Protein AF-A0A2C6L209-F1 (afdb_monomer_lite)

InterPro domains:
  IPR019562 Micronemal adhesive repeat, sialic-acid binding [PF10564] (12-66)
  IPR019562 Micronemal adhesive repeat, sialic-acid binding [PF10564] (125-214)
  IPR019562 Micronemal adhesive repeat, sialic-acid binding [PF10564] (225-284)

Structure (mmCIF, N/CA/C/O backbone):
data_AF-A0A2C6L209-F1
#
_entry.id   AF-A0A2C6L209-F1
#
loop_
_atom_site.group_PDB
_atom_site.id
_atom_site.type_symbol
_atom_site.label_atom_id
_atom_site.label_alt_id
_atom_site.label_comp_id
_atom_site.label_asym_id
_atom_site.label_entity_id
_atom_site.label_seq_id
_atom_site.pdbx_PDB_ins_code
_atom_site.Cartn_x
_atom_site.Cartn_y
_atom_site.Cartn_z
_atom_site.occupancy
_atom_site.B_iso_or_equiv
_atom_site.auth_seq_id
_atom_site.auth_comp_id
_atom_site.auth_asym_id
_atom_site.auth_atom_id
_atom_site.pdbx_PDB_model_num
ATOM 1 N N . MET A 1 1 ? -26.095 -24.427 19.073 1.00 31.44 1 MET A N 1
ATOM 2 C CA . MET A 1 1 ? -24.698 -24.750 19.436 1.00 31.44 1 MET A CA 1
ATOM 3 C C . MET A 1 1 ? -24.183 -25.668 18.342 1.00 31.44 1 MET A C 1
ATOM 5 O O . MET A 1 1 ? -24.251 -26.878 18.492 1.00 31.44 1 MET A O 1
ATOM 9 N N . ASP A 1 2 ? -23.794 -25.099 17.200 1.00 30.27 2 ASP A N 1
ATOM 10 C CA . ASP A 1 2 ? -23.381 -25.886 16.034 1.00 30.27 2 ASP A CA 1
ATOM 11 C C . ASP A 1 2 ? -21.863 -26.068 16.037 1.00 30.27 2 ASP A C 1
ATOM 13 O O . ASP A 1 2 ? -21.080 -25.130 15.912 1.00 30.27 2 ASP A O 1
ATOM 17 N N . LEU A 1 3 ? -21.481 -27.320 16.259 1.00 37.09 3 LEU A N 1
ATOM 18 C CA . LEU A 1 3 ? -20.157 -27.823 16.600 1.00 37.09 3 LEU A CA 1
ATOM 19 C C . LEU A 1 3 ? -19.303 -28.095 15.340 1.00 37.09 3 LEU A C 1
ATOM 21 O O . LEU A 1 3 ? -18.786 -29.195 15.176 1.00 37.09 3 LEU A O 1
ATOM 25 N N . LEU A 1 4 ? -19.216 -27.148 14.395 1.00 41.44 4 LEU A N 1
ATOM 26 C CA . LEU A 1 4 ? -18.660 -27.423 13.050 1.00 41.44 4 LEU A CA 1
ATOM 27 C C . LEU A 1 4 ? -17.515 -26.496 12.581 1.00 41.44 4 LEU A C 1
ATOM 29 O O . LEU A 1 4 ? -17.208 -26.470 11.392 1.00 41.44 4 LEU A O 1
ATOM 33 N N . LEU A 1 5 ? -16.828 -25.793 13.490 1.00 49.47 5 LEU A N 1
ATOM 34 C CA . LEU A 1 5 ? -15.775 -24.805 13.166 1.00 49.47 5 LEU A CA 1
ATOM 35 C C . LEU A 1 5 ? -14.326 -25.236 13.516 1.00 49.47 5 LEU A C 1
ATOM 37 O O . LEU A 1 5 ? -13.523 -24.404 13.924 1.00 49.47 5 LEU A O 1
ATOM 41 N N . VAL A 1 6 ? -13.943 -26.519 13.412 1.00 55.44 6 VAL A N 1
ATOM 42 C CA . VAL A 1 6 ? -12.523 -26.905 13.652 1.00 55.44 6 VAL A CA 1
ATOM 43 C C . VAL A 1 6 ? -12.039 -28.206 12.971 1.00 55.44 6 VAL A C 1
ATOM 45 O O . VAL A 1 6 ? -10.992 -28.738 13.327 1.00 55.44 6 VAL A O 1
ATOM 48 N N . LEU A 1 7 ? -12.744 -28.749 11.974 1.00 62.12 7 LEU A N 1
ATOM 49 C CA . LEU A 1 7 ? -12.491 -30.118 11.468 1.00 62.12 7 LEU A CA 1
ATOM 50 C C . LEU A 1 7 ? -11.025 -30.477 11.108 1.00 62.12 7 LEU A C 1
ATOM 52 O O . LEU A 1 7 ? -10.596 -31.567 11.478 1.00 62.12 7 LEU A O 1
ATOM 56 N N . PRO A 1 8 ? -10.227 -29.630 10.430 1.00 64.75 8 PRO A N 1
ATOM 57 C CA . PRO A 1 8 ? -8.885 -30.013 9.974 1.00 64.75 8 PRO A CA 1
ATOM 58 C C . PRO A 1 8 ? -7.846 -29.920 11.092 1.00 64.75 8 PRO A C 1
ATOM 60 O O . PRO A 1 8 ? -7.047 -30.832 11.290 1.00 64.75 8 PRO A O 1
ATOM 63 N N . ALA A 1 9 ? -7.880 -28.829 11.856 1.00 68.88 9 ALA A N 1
ATOM 64 C CA . ALA A 1 9 ? -6.949 -28.603 12.950 1.00 68.88 9 ALA A CA 1
ATOM 65 C C . ALA A 1 9 ? -7.232 -29.566 14.119 1.00 68.88 9 ALA A C 1
ATOM 67 O O . ALA A 1 9 ? -6.296 -30.159 14.660 1.00 68.88 9 ALA A O 1
ATOM 68 N N . ASP A 1 10 ? -8.507 -29.819 14.442 1.00 75.56 10 ASP A N 1
ATOM 69 C CA . ASP A 1 10 ? -8.883 -30.856 15.411 1.00 75.56 10 ASP A CA 1
ATOM 70 C C . ASP A 1 10 ? -8.483 -32.244 14.915 1.00 75.56 10 ASP A C 1
ATOM 72 O O . ASP A 1 10 ? -8.013 -33.053 15.711 1.00 75.56 10 ASP A O 1
ATOM 76 N N . ALA A 1 11 ? -8.610 -32.545 13.617 1.00 72.38 11 ALA A N 1
ATOM 77 C CA . ALA A 1 11 ? -8.140 -33.817 13.068 1.00 72.38 11 ALA A CA 1
ATOM 78 C C . ALA A 1 11 ? -6.622 -33.989 13.238 1.00 72.38 11 ALA A C 1
ATOM 80 O O . ALA A 1 11 ? -6.168 -35.072 13.607 1.00 72.38 11 ALA A O 1
ATOM 81 N N . MET A 1 12 ? -5.833 -32.928 13.049 1.00 73.00 12 MET A N 1
ATOM 82 C CA . MET A 1 12 ? -4.386 -32.960 13.290 1.00 73.00 12 MET A CA 1
ATOM 83 C C . MET A 1 12 ? -4.040 -33.180 14.766 1.00 73.00 12 MET A C 1
ATOM 85 O O . MET A 1 12 ? -3.128 -33.950 15.077 1.00 73.00 12 MET A O 1
ATOM 89 N N . CYS A 1 13 ? -4.780 -32.553 15.681 1.00 74.19 13 CYS A N 1
ATOM 90 C CA . CYS A 1 13 ? -4.628 -32.803 17.112 1.00 74.19 13 CYS A CA 1
ATOM 91 C C . CYS A 1 13 ? -5.008 -34.244 17.478 1.00 74.19 13 CYS A C 1
ATOM 93 O O . CYS A 1 13 ? -4.240 -34.931 18.157 1.00 74.19 13 CYS A O 1
ATOM 95 N N . ASN A 1 14 ? -6.127 -34.731 16.936 1.00 71.06 14 ASN A N 1
ATOM 96 C CA . ASN A 1 14 ? -6.623 -36.091 17.126 1.00 71.06 14 ASN A CA 1
ATOM 97 C C . ASN A 1 14 ? -5.696 -37.165 16.545 1.00 71.06 14 ASN A C 1
ATOM 99 O O . ASN A 1 14 ? -5.616 -38.260 17.099 1.00 71.06 14 ASN A O 1
ATOM 103 N N . PHE A 1 15 ? -4.949 -36.856 15.480 1.00 67.69 15 PHE A N 1
ATOM 104 C CA . PHE A 1 15 ? -3.958 -37.765 14.901 1.00 67.69 15 PHE A CA 1
ATOM 105 C C . PHE A 1 15 ? -2.805 -38.069 15.868 1.00 67.69 15 PHE A C 1
ATOM 107 O O . PHE A 1 15 ? -2.241 -39.161 15.848 1.00 67.69 15 PHE A O 1
ATOM 114 N N . LYS A 1 16 ? -2.434 -37.105 16.721 1.00 64.25 16 LYS A N 1
ATOM 115 C CA . LYS A 1 16 ? -1.348 -37.260 17.702 1.00 64.25 16 LYS A CA 1
ATOM 116 C C . LYS A 1 16 ? -1.848 -37.758 19.055 1.00 64.25 16 LYS A C 1
ATOM 118 O O . LYS A 1 16 ? -1.148 -38.540 19.697 1.00 64.25 16 LYS A O 1
ATOM 123 N N . LYS A 1 17 ? -3.027 -37.308 19.490 1.00 66.81 17 LYS A N 1
ATOM 124 C CA . LYS A 1 17 ? -3.695 -37.746 20.719 1.00 66.81 17 LYS A CA 1
ATOM 125 C C . LYS A 1 17 ? -5.208 -37.658 20.562 1.00 66.81 17 LYS A C 1
ATOM 127 O O . LYS A 1 17 ? -5.738 -36.599 20.251 1.00 66.81 17 LYS A O 1
ATOM 132 N N . THR A 1 18 ? -5.904 -38.752 20.846 1.00 74.38 18 THR A N 1
ATOM 133 C CA . THR A 1 18 ? -7.369 -38.824 20.786 1.00 74.38 18 THR A CA 1
ATOM 134 C C . THR A 1 18 ? -8.035 -37.793 21.699 1.00 74.38 18 THR A C 1
ATOM 136 O O . THR A 1 18 ? -7.616 -37.629 22.844 1.00 74.38 18 THR A O 1
ATOM 139 N N . ASN A 1 19 ? -9.104 -37.172 21.205 1.00 75.44 19 ASN A N 1
ATOM 140 C CA . ASN A 1 19 ? -9.948 -36.159 21.847 1.00 75.44 19 ASN A CA 1
ATOM 141 C C . ASN A 1 19 ? -9.303 -34.788 22.086 1.00 75.44 19 ASN A C 1
ATOM 143 O O . ASN A 1 19 ? -9.899 -33.969 22.776 1.00 75.44 19 ASN A O 1
ATOM 147 N N . TYR A 1 20 ? -8.131 -34.502 21.517 1.00 81.50 20 TYR A N 1
ATOM 148 C CA . TYR A 1 20 ? -7.554 -33.160 21.604 1.00 81.50 20 TYR A CA 1
ATOM 149 C C . TYR A 1 20 ? -8.221 -32.207 20.609 1.00 81.50 20 TYR A C 1
ATOM 151 O O . TYR A 1 20 ? -8.560 -32.593 19.489 1.00 81.50 20 TYR A O 1
ATOM 159 N N . VAL A 1 21 ? -8.342 -30.945 21.014 1.00 81.44 21 VAL A N 1
ATOM 160 C CA . VAL A 1 21 ? -8.913 -29.867 20.201 1.00 81.44 21 VAL A CA 1
ATOM 161 C C . VAL A 1 21 ? -7.863 -28.811 19.886 1.00 81.44 21 VAL A C 1
ATOM 163 O O . VAL A 1 21 ? -6.996 -28.500 20.705 1.00 81.44 21 VAL A O 1
ATOM 166 N N . ALA A 1 22 ? -7.929 -28.258 18.685 1.00 81.94 22 ALA A N 1
ATOM 167 C CA . ALA A 1 22 ? -7.045 -27.223 18.201 1.00 81.94 22 ALA A CA 1
ATOM 168 C C . ALA A 1 22 ? -7.595 -25.839 18.523 1.00 81.94 22 ALA A C 1
ATOM 170 O O . ALA A 1 22 ? -8.786 -25.556 18.374 1.00 81.94 22 ALA A O 1
ATOM 171 N N . ARG A 1 23 ? -6.695 -24.946 18.916 1.00 80.88 23 ARG A N 1
ATOM 172 C CA . ARG A 1 23 ? -6.971 -23.531 19.124 1.00 80.88 23 ARG A CA 1
ATOM 173 C C . ARG A 1 23 ? -5.817 -22.689 18.602 1.00 80.88 23 ARG A C 1
ATOM 175 O O . ARG A 1 23 ? -4.648 -23.050 18.757 1.00 80.88 23 ARG A O 1
ATOM 182 N N . TYR A 1 24 ? -6.148 -21.573 17.972 1.00 76.81 24 TYR A N 1
ATOM 183 C CA . TYR A 1 24 ? -5.183 -20.634 17.431 1.00 76.81 24 TYR A CA 1
ATOM 184 C C . TYR A 1 24 ? -4.816 -19.582 18.482 1.00 76.81 24 TYR A C 1
ATOM 186 O O . TYR A 1 24 ? -5.657 -18.845 18.995 1.00 76.81 24 TYR A O 1
ATOM 194 N N . ASP A 1 25 ? -3.528 -19.516 18.806 1.00 70.44 25 ASP A N 1
ATOM 195 C CA . ASP A 1 25 ? -2.952 -18.483 19.658 1.00 70.44 25 ASP A CA 1
ATOM 196 C C . ASP A 1 25 ? -2.590 -17.282 18.789 1.00 70.44 25 ASP A C 1
ATOM 198 O O . ASP A 1 25 ? -1.580 -17.298 18.080 1.00 70.44 25 ASP A O 1
ATOM 202 N N . ASN A 1 26 ? -3.410 -16.233 18.850 1.00 63.59 26 ASN A N 1
ATOM 203 C CA . ASN A 1 26 ? -3.170 -15.016 18.080 1.00 63.59 26 ASN A CA 1
ATOM 204 C C . ASN A 1 26 ? -1.908 -14.263 18.547 1.00 63.59 26 ASN A C 1
ATOM 206 O O . ASN A 1 26 ? -1.207 -13.666 17.733 1.00 63.59 26 ASN A O 1
ATOM 210 N N . GLY A 1 27 ? -1.569 -14.334 19.840 1.00 60.25 27 GLY A N 1
ATOM 211 C CA . GLY A 1 27 ? -0.384 -13.677 20.397 1.00 60.25 27 GLY A CA 1
ATOM 212 C C . GLY A 1 27 ? 0.922 -14.315 19.922 1.00 60.25 27 GLY A C 1
ATOM 213 O O . GLY A 1 27 ? 1.906 -13.618 19.679 1.00 60.25 27 GLY A O 1
ATOM 214 N N . ARG A 1 28 ? 0.929 -15.641 19.744 1.00 60.66 28 ARG A N 1
ATOM 215 C CA . ARG A 1 28 ? 2.099 -16.405 19.267 1.00 60.66 28 ARG A CA 1
ATOM 216 C C . ARG A 1 28 ? 2.008 -16.847 17.807 1.00 60.66 28 ARG A C 1
ATOM 218 O O . ARG A 1 28 ? 2.929 -17.508 17.331 1.00 60.66 28 ARG A O 1
ATOM 225 N N . LYS A 1 29 ? 0.925 -16.487 17.114 1.00 66.94 29 LYS A N 1
ATOM 226 C CA . LYS A 1 29 ? 0.627 -16.813 15.711 1.00 66.94 29 LYS A CA 1
ATOM 227 C C . LYS A 1 29 ? 0.807 -18.298 15.377 1.00 66.94 29 LYS A C 1
ATOM 229 O O . LYS A 1 29 ? 1.499 -18.649 14.424 1.00 66.94 29 LYS A O 1
ATOM 234 N N . ARG A 1 30 ? 0.236 -19.186 16.195 1.00 70.94 30 ARG A N 1
ATOM 235 C CA . ARG A 1 30 ? 0.408 -20.642 16.035 1.00 70.94 30 ARG A CA 1
ATOM 236 C C . ARG A 1 30 ? -0.796 -21.441 16.515 1.00 70.94 30 ARG A C 1
ATOM 238 O O . ARG A 1 30 ? -1.500 -21.022 17.429 1.00 70.94 30 ARG A O 1
ATOM 245 N N . TRP A 1 31 ? -0.975 -22.626 15.939 1.00 75.50 31 TRP A N 1
ATOM 246 C CA . TRP A 1 31 ? -1.988 -23.586 16.368 1.00 75.50 31 TRP A CA 1
ATOM 247 C C . TRP A 1 31 ? -1.471 -24.482 17.488 1.00 75.50 31 TRP A C 1
ATOM 249 O O . TRP A 1 31 ? -0.333 -24.958 17.469 1.00 75.50 31 TRP A O 1
ATOM 259 N N . MET A 1 32 ? -2.325 -24.701 18.478 1.00 77.06 32 MET A N 1
ATOM 260 C CA . MET A 1 32 ? -2.008 -25.431 19.694 1.00 77.06 32 MET A CA 1
ATOM 261 C C . MET A 1 32 ? -3.107 -26.453 19.966 1.00 77.06 32 MET A C 1
ATOM 263 O O . MET A 1 32 ? -4.289 -26.138 19.853 1.00 77.06 32 MET A O 1
ATOM 267 N N . CYS A 1 33 ? -2.711 -27.673 20.307 1.00 78.69 33 CYS A N 1
ATOM 268 C CA . CYS A 1 33 ? -3.613 -28.742 20.701 1.00 78.69 33 CYS A CA 1
ATOM 269 C C . CYS A 1 33 ? -3.735 -28.786 22.216 1.00 78.69 33 CYS A C 1
ATOM 271 O O . CYS A 1 33 ? -2.722 -28.829 22.922 1.00 78.69 33 CYS A O 1
ATOM 273 N N . PHE A 1 34 ? -4.971 -28.858 22.676 1.00 76.50 34 PHE A N 1
ATOM 274 C CA . PHE A 1 34 ? -5.345 -28.870 24.076 1.00 76.50 34 PHE A CA 1
ATOM 275 C C . PHE A 1 34 ? -6.174 -30.108 24.398 1.00 76.50 34 PHE A C 1
ATOM 277 O O . PHE A 1 34 ? -6.953 -30.569 23.556 1.00 76.50 34 PHE A O 1
ATOM 284 N N . SER A 1 35 ? -6.038 -30.610 25.626 1.00 77.00 35 SER A N 1
ATOM 285 C CA . SER A 1 35 ? -7.085 -31.460 26.184 1.00 77.00 35 SER A CA 1
ATOM 286 C C . SER A 1 35 ? -8.338 -30.602 26.392 1.00 77.00 35 SER A C 1
ATOM 288 O O . SER A 1 35 ? -8.207 -29.470 26.863 1.00 77.00 35 SER A O 1
ATOM 290 N N . PRO A 1 36 ? -9.550 -31.097 26.093 1.00 76.00 36 PRO A N 1
ATOM 291 C CA . PRO A 1 36 ? -10.788 -30.409 26.450 1.00 76.00 36 PRO A CA 1
ATOM 292 C C . PRO A 1 36 ? -10.885 -30.098 27.950 1.00 76.00 36 PRO A C 1
ATOM 294 O O . PRO A 1 36 ? -11.483 -29.093 28.314 1.00 76.00 36 PRO A O 1
ATOM 297 N N . ASP A 1 37 ? -10.255 -30.919 28.798 1.00 76.38 37 ASP A N 1
ATOM 298 C CA . ASP A 1 37 ? -10.208 -30.726 30.255 1.00 76.38 37 ASP A CA 1
ATOM 299 C C . ASP A 1 37 ? -9.357 -29.513 30.679 1.00 76.38 37 ASP A C 1
ATOM 301 O O . ASP A 1 37 ? -9.554 -28.974 31.765 1.00 76.38 37 ASP A O 1
ATOM 305 N N . ASP A 1 38 ? -8.430 -29.066 29.823 1.00 73.75 38 ASP A N 1
ATOM 306 C CA . ASP A 1 38 ? -7.541 -27.919 30.073 1.00 73.75 38 ASP A CA 1
ATOM 307 C C . ASP A 1 38 ? -8.122 -26.599 29.534 1.00 73.75 38 ASP A C 1
ATOM 309 O O . ASP A 1 38 ? -7.447 -25.566 29.521 1.00 73.75 38 ASP A O 1
ATOM 313 N N . ILE A 1 39 ? -9.354 -26.634 29.021 1.00 72.50 39 ILE A N 1
ATOM 314 C CA . ILE A 1 39 ? -10.006 -25.508 28.367 1.00 72.50 39 ILE A CA 1
ATOM 315 C C . ILE A 1 39 ? -11.254 -25.105 29.151 1.00 72.50 39 ILE A C 1
ATOM 317 O O . ILE A 1 39 ? -12.189 -25.886 29.320 1.00 72.50 39 ILE A O 1
ATOM 321 N N . SER A 1 40 ? -11.319 -23.836 29.551 1.00 68.38 40 SER A N 1
ATOM 322 C CA . SER A 1 40 ? -12.541 -23.260 30.105 1.00 68.38 40 SER A CA 1
ATOM 323 C C . SER A 1 40 ? -13.503 -22.893 28.979 1.00 68.38 40 SER A C 1
ATOM 325 O O . SER A 1 40 ? -13.116 -22.198 28.038 1.00 68.38 40 SER A O 1
ATOM 327 N N . ILE A 1 41 ? -14.775 -23.294 29.094 1.00 65.56 41 ILE A N 1
ATOM 328 C CA . ILE A 1 41 ? -15.856 -22.868 28.183 1.00 65.56 41 ILE A CA 1
ATOM 329 C C . ILE A 1 41 ? -15.969 -21.338 28.123 1.00 65.56 41 ILE A C 1
ATOM 331 O O . ILE A 1 41 ? -16.259 -20.791 27.060 1.00 65.56 41 ILE A O 1
ATOM 335 N N . GLU A 1 42 ? -15.717 -20.663 29.246 1.00 63.41 42 GLU A N 1
ATOM 336 C CA . GLU A 1 42 ? -15.738 -19.200 29.361 1.00 63.41 42 GLU A CA 1
ATOM 337 C C . GLU A 1 42 ? -14.441 -18.553 28.852 1.00 63.41 42 GLU A C 1
ATOM 339 O O . GLU A 1 42 ? -14.394 -17.346 28.612 1.00 63.41 42 GLU A O 1
ATOM 344 N N . GLY A 1 43 ? -13.390 -19.353 28.654 1.00 64.00 43 GLY A N 1
ATOM 345 C CA . GLY A 1 43 ? -12.138 -18.909 28.064 1.00 64.00 43 GLY A CA 1
ATOM 346 C C . GLY A 1 43 ? -12.322 -18.503 26.603 1.00 64.00 43 GLY A C 1
ATOM 347 O O . GLY A 1 43 ? -13.027 -19.159 25.831 1.00 64.00 43 GLY A O 1
ATOM 348 N N . GLN A 1 44 ? -11.652 -17.421 26.209 1.00 65.31 44 GLN A N 1
ATOM 349 C CA . GLN A 1 44 ? -11.659 -16.944 24.830 1.00 65.31 44 GLN A CA 1
ATOM 350 C C . GLN A 1 44 ? -10.515 -17.573 24.041 1.00 65.31 44 GLN A C 1
ATOM 352 O O . GLN A 1 44 ? -9.364 -17.598 24.479 1.00 65.31 44 GLN A O 1
ATOM 357 N N . SER A 1 45 ? -10.825 -18.068 22.847 1.00 72.38 45 SER A N 1
ATOM 358 C CA . SER A 1 45 ? -9.818 -18.562 21.919 1.00 72.38 45 SER A CA 1
ATOM 359 C C . SER A 1 45 ? -10.253 -18.384 20.470 1.00 72.38 45 SER A C 1
ATOM 361 O O . SER A 1 45 ? -11.347 -17.893 20.187 1.00 72.38 45 SER A O 1
ATOM 363 N N . PHE A 1 46 ? -9.381 -18.774 19.545 1.00 81.12 46 PHE A N 1
ATOM 364 C CA . PHE A 1 46 ? -9.658 -18.746 18.117 1.00 81.12 46 PHE A CA 1
ATOM 365 C C . PHE A 1 46 ? -9.723 -20.175 17.569 1.00 81.12 46 PHE A C 1
ATOM 367 O O . PHE A 1 46 ? -8.859 -21.007 17.836 1.00 81.12 46 PHE A O 1
ATOM 374 N N . CYS A 1 47 ? -10.761 -20.449 16.796 1.00 78.25 47 CYS A N 1
ATOM 375 C CA . CYS A 1 47 ? -10.968 -21.650 16.002 1.00 78.25 47 CYS A CA 1
ATOM 376 C C . CYS A 1 47 ? -10.776 -21.313 14.519 1.00 78.25 47 CYS A C 1
ATOM 378 O O . CYS A 1 47 ? -10.323 -20.217 14.186 1.00 78.25 47 CYS A O 1
ATOM 380 N N . SER A 1 48 ? -11.092 -22.251 13.625 1.00 74.81 48 SER A N 1
ATOM 381 C CA . SER A 1 48 ? -11.014 -22.020 12.185 1.00 74.81 48 SER A CA 1
ATOM 382 C C . SER A 1 48 ? -12.406 -21.938 11.576 1.00 74.81 48 SER A C 1
ATOM 384 O O . SER A 1 48 ? -13.251 -22.788 11.832 1.00 74.81 48 SER A O 1
ATOM 386 N N . ASP A 1 49 ? -12.669 -20.942 10.745 1.00 72.19 49 ASP A N 1
ATOM 387 C CA . ASP A 1 49 ? -13.867 -20.966 9.925 1.00 72.19 49 ASP A CA 1
ATOM 388 C C . ASP A 1 49 ? -13.802 -22.070 8.852 1.00 72.19 49 ASP A C 1
ATOM 390 O O . ASP A 1 49 ? -12.780 -22.719 8.619 1.00 72.19 49 ASP A O 1
ATOM 394 N N . ASN A 1 50 ? -14.922 -22.302 8.173 1.00 72.00 50 ASN A N 1
ATOM 395 C CA . ASN A 1 50 ? -15.013 -23.274 7.083 1.00 72.00 50 ASN A CA 1
ATOM 396 C C . ASN A 1 50 ? -14.264 -22.857 5.797 1.00 72.00 50 ASN A C 1
ATOM 398 O O . ASN A 1 50 ? -14.374 -23.554 4.790 1.00 72.00 50 ASN A O 1
ATOM 402 N N . CYS A 1 51 ? -13.488 -21.769 5.836 1.00 69.94 51 CYS A N 1
ATOM 403 C CA . CYS A 1 51 ? -12.529 -21.343 4.818 1.00 69.94 51 CYS A CA 1
ATOM 404 C C . CYS A 1 51 ? -11.067 -21.389 5.296 1.00 69.94 51 CYS A C 1
ATOM 406 O O . CYS A 1 51 ? -10.172 -21.042 4.527 1.00 69.94 51 CYS A O 1
ATOM 408 N N . GLY A 1 52 ? -10.800 -21.824 6.532 1.00 69.69 52 GLY A N 1
ATOM 409 C CA . GLY A 1 52 ? -9.453 -21.894 7.099 1.00 69.69 52 GLY A CA 1
ATOM 410 C C . GLY A 1 52 ? -8.990 -20.628 7.833 1.00 69.69 52 GLY A C 1
ATOM 411 O O . GLY A 1 52 ? -7.875 -20.600 8.355 1.00 69.69 52 GLY A O 1
ATOM 412 N N . GLY A 1 53 ? -9.819 -19.584 7.903 1.00 70.25 53 GLY A N 1
ATOM 413 C CA . GLY A 1 53 ? -9.516 -18.332 8.600 1.00 70.25 53 GLY A CA 1
ATOM 414 C C . GLY A 1 53 ? -9.689 -18.445 10.120 1.00 70.25 53 GLY A C 1
ATOM 415 O O . GLY A 1 53 ? -10.477 -19.269 10.578 1.00 70.25 53 GLY A O 1
ATOM 416 N N . PRO A 1 54 ? -8.968 -17.660 10.943 1.00 70.06 54 PRO A N 1
ATOM 417 C CA . PRO A 1 54 ? -9.170 -17.660 12.389 1.00 70.06 54 PRO A CA 1
ATOM 418 C C . PRO A 1 54 ? -10.481 -16.946 12.760 1.00 70.06 54 PRO A C 1
ATOM 420 O O . PRO A 1 54 ? -10.704 -15.803 12.368 1.00 70.06 54 PRO A O 1
ATOM 423 N N . VAL A 1 55 ? -11.322 -17.586 13.573 1.00 73.81 55 VAL A N 1
ATOM 424 C CA . VAL A 1 55 ? -12.587 -17.028 14.086 1.00 73.81 55 VAL A CA 1
ATOM 425 C C . VAL A 1 55 ? -12.668 -17.215 15.596 1.00 73.81 55 VAL A C 1
ATOM 427 O O . VAL A 1 55 ? -12.226 -18.237 16.111 1.00 73.81 55 VAL A O 1
ATOM 430 N N . GLN A 1 56 ? -13.215 -16.248 16.335 1.00 77.06 56 GLN A N 1
ATOM 431 C CA . GLN A 1 56 ? -13.415 -16.418 17.777 1.00 77.06 56 GLN A CA 1
ATOM 432 C C . GLN A 1 56 ? -14.355 -17.592 18.070 1.00 77.06 56 GLN A C 1
ATOM 434 O O . GLN A 1 56 ? -15.370 -17.777 17.397 1.00 77.06 56 GLN A O 1
ATOM 439 N N . CYS A 1 57 ? -14.026 -18.374 19.093 1.00 70.62 57 CYS A N 1
ATOM 440 C CA . CYS A 1 57 ? -14.845 -19.490 19.538 1.00 70.62 57 CYS A CA 1
ATOM 441 C C . CYS A 1 57 ? -14.771 -19.687 21.053 1.00 70.62 57 CYS A C 1
ATOM 443 O O . CYS A 1 57 ? -13.835 -19.241 21.719 1.00 70.62 57 CYS A O 1
ATOM 445 N N . ALA A 1 58 ? -15.785 -20.376 21.578 1.00 71.56 58 ALA A N 1
ATOM 446 C CA . ALA A 1 58 ? -15.828 -20.790 22.971 1.00 71.56 58 ALA A CA 1
ATOM 447 C C . ALA A 1 58 ? -14.783 -21.877 23.254 1.00 71.56 58 ALA A C 1
ATOM 449 O O . ALA A 1 58 ? -14.484 -22.732 22.408 1.00 71.56 58 ALA A O 1
ATOM 450 N N . GLY A 1 59 ? -14.269 -21.872 24.478 1.00 67.69 59 GLY A N 1
ATOM 451 C CA . GLY A 1 59 ? -13.223 -22.790 24.882 1.00 67.69 59 GLY A CA 1
ATOM 452 C C . GLY A 1 59 ? -11.841 -22.198 24.635 1.00 67.69 59 GLY A C 1
ATOM 453 O O . GLY A 1 59 ? -11.287 -22.358 23.545 1.00 67.69 59 GLY A O 1
ATOM 454 N N . GLY A 1 60 ? -11.271 -21.579 25.667 1.00 68.38 60 GLY A N 1
ATOM 455 C CA . GLY A 1 60 ? -9.897 -21.088 25.694 1.00 68.38 60 GLY A CA 1
ATOM 456 C C . GLY A 1 60 ? -9.225 -21.240 27.054 1.00 68.38 60 GLY A C 1
ATOM 457 O O . GLY A 1 60 ? -9.819 -21.723 28.017 1.00 68.38 60 GLY A O 1
ATOM 458 N N . VAL A 1 61 ? -7.967 -20.815 27.119 1.00 64.75 61 VAL A N 1
ATOM 459 C CA . VAL A 1 61 ? -7.219 -20.745 28.377 1.00 64.75 61 VAL A CA 1
ATOM 460 C C . VAL A 1 61 ? -7.547 -19.418 29.053 1.00 64.75 61 VAL A C 1
ATOM 462 O O . VAL A 1 61 ? -7.535 -18.375 28.395 1.00 64.75 61 VAL A O 1
ATOM 465 N N . THR A 1 62 ? -7.859 -19.449 30.344 1.00 57.94 62 THR A N 1
ATOM 466 C CA . THR A 1 62 ? -8.131 -18.246 31.136 1.00 57.94 62 THR A CA 1
ATOM 467 C C . THR A 1 62 ? -6.875 -17.372 31.222 1.00 57.94 62 THR A C 1
ATOM 469 O O . THR A 1 62 ? -5.751 -17.875 31.285 1.00 57.94 62 THR A O 1
ATOM 472 N N . GLU A 1 63 ? -7.037 -16.048 31.208 1.00 50.69 63 GLU A N 1
ATOM 473 C CA . GLU A 1 63 ? -5.906 -15.118 31.279 1.00 50.69 63 GLU A CA 1
ATOM 474 C C . GLU A 1 63 ? -5.105 -15.328 32.579 1.00 50.69 63 GLU A C 1
ATOM 476 O O . GLU A 1 63 ? -5.643 -15.232 33.678 1.00 50.69 63 GLU A O 1
ATOM 481 N N . GLY A 1 64 ? -3.810 -15.645 32.450 1.00 51.69 64 GLY A N 1
ATOM 482 C CA . GLY A 1 64 ? -2.915 -15.936 33.580 1.00 51.69 64 GLY A CA 1
ATOM 483 C C . GLY A 1 64 ? -2.726 -17.424 33.895 1.00 51.69 64 GLY A C 1
ATOM 484 O O . GLY A 1 64 ? -1.788 -17.770 34.614 1.00 51.69 64 GLY A O 1
ATOM 485 N N . GLU A 1 65 ? -3.529 -18.312 33.309 1.00 52.91 65 GLU A N 1
ATOM 486 C CA . GLU A 1 65 ? -3.322 -19.757 33.396 1.00 52.91 65 GLU A CA 1
ATOM 487 C C . GLU A 1 65 ? -2.425 -20.224 32.239 1.00 52.91 65 GLU A C 1
ATOM 489 O O . GLU A 1 65 ? -2.649 -19.917 31.069 1.00 52.91 65 GLU A O 1
ATOM 494 N N . ILE A 1 66 ? -1.357 -20.956 32.554 1.00 50.19 66 ILE A N 1
ATOM 495 C CA . ILE A 1 66 ? -0.624 -21.764 31.573 1.00 50.19 66 ILE A CA 1
ATOM 496 C C . ILE A 1 66 ? -1.038 -23.206 31.866 1.00 50.19 66 ILE A C 1
ATOM 498 O O . ILE A 1 66 ? -0.935 -23.601 33.030 1.00 50.19 66 ILE A O 1
ATOM 502 N N . PRO A 1 67 ? -1.480 -24.003 30.873 1.00 52.56 67 PRO A N 1
ATOM 503 C CA . PRO A 1 67 ? -1.828 -25.396 31.118 1.00 52.56 67 PRO A CA 1
ATOM 504 C C . PRO A 1 67 ? -0.645 -26.101 31.776 1.00 52.56 67 PRO A C 1
ATOM 506 O O . PRO A 1 67 ? 0.467 -26.093 31.239 1.00 52.56 67 PRO A O 1
ATOM 509 N N . ALA A 1 68 ? -0.874 -26.685 32.952 1.00 47.19 68 ALA A N 1
ATOM 510 C CA . ALA A 1 68 ? 0.181 -27.328 33.724 1.00 47.19 68 ALA A CA 1
ATOM 511 C C . ALA A 1 68 ? 0.782 -28.528 32.967 1.00 47.19 68 ALA A C 1
ATOM 513 O O . ALA A 1 68 ? 1.959 -28.843 33.147 1.00 47.19 68 ALA A O 1
ATOM 514 N N . TYR A 1 69 ? 0.009 -29.157 32.069 1.00 50.50 69 TYR A N 1
ATOM 515 C CA . TYR A 1 69 ? 0.429 -30.327 31.308 1.00 50.50 69 TYR A CA 1
ATOM 516 C C . TYR A 1 69 ? -0.141 -30.293 29.876 1.00 50.50 69 TYR A C 1
ATOM 518 O O . TYR A 1 69 ? -1.337 -30.218 29.654 1.00 50.50 69 TYR A O 1
ATOM 526 N N . THR A 1 70 ? 0.751 -30.409 28.888 1.00 52.50 70 THR A N 1
ATOM 527 C CA . THR A 1 70 ? 0.490 -30.704 27.462 1.00 52.50 70 THR A CA 1
ATOM 528 C C . THR A 1 70 ? -0.208 -29.658 26.584 1.00 52.50 70 THR A C 1
ATOM 530 O O . THR A 1 70 ? -1.324 -29.855 26.120 1.00 52.50 70 THR A O 1
ATOM 533 N N . VAL A 1 71 ? 0.564 -28.654 26.155 1.00 59.06 71 VAL A N 1
ATOM 534 C CA . VAL A 1 71 ? 0.336 -27.989 24.861 1.00 59.06 71 VAL A CA 1
ATOM 535 C C . VAL A 1 71 ? 1.174 -28.698 23.796 1.00 59.06 71 VAL A C 1
ATOM 537 O O . VAL A 1 71 ? 2.404 -28.623 23.832 1.00 59.06 71 VAL A O 1
ATOM 540 N N . TYR A 1 72 ? 0.541 -29.388 22.844 1.00 62.59 72 TYR A N 1
ATOM 541 C CA . TYR A 1 72 ? 1.244 -29.810 21.626 1.00 62.59 72 TYR A CA 1
ATOM 542 C C . TYR A 1 72 ? 1.130 -28.696 20.588 1.00 62.59 72 TYR A C 1
ATOM 544 O O . TYR A 1 72 ? 0.033 -28.270 20.241 1.00 62.59 72 TYR A O 1
ATOM 552 N N . ILE A 1 73 ? 2.267 -28.194 20.115 1.00 62.12 73 ILE A N 1
ATOM 553 C CA . ILE A 1 73 ? 2.300 -27.157 19.084 1.00 62.12 73 ILE A CA 1
ATOM 554 C C . ILE A 1 73 ? 2.264 -27.856 17.728 1.00 62.12 73 ILE A C 1
ATOM 556 O O . ILE A 1 73 ? 3.142 -28.669 17.433 1.00 62.12 73 ILE A O 1
ATOM 560 N N . ILE A 1 74 ? 1.272 -27.519 16.907 1.00 61.38 74 ILE A N 1
ATOM 561 C CA . ILE A 1 74 ? 1.248 -27.942 15.507 1.00 61.38 74 ILE A CA 1
ATOM 562 C C . ILE A 1 74 ? 2.272 -27.087 14.757 1.00 61.38 74 ILE A C 1
ATOM 564 O O . ILE A 1 74 ? 2.273 -25.859 14.881 1.00 61.38 74 ILE A O 1
ATOM 568 N N . GLN A 1 75 ? 3.161 -27.722 13.992 1.00 58.53 75 GLN A N 1
ATOM 569 C CA . GLN A 1 75 ? 4.105 -26.989 13.152 1.00 58.53 75 GLN A CA 1
ATOM 570 C C . GLN A 1 75 ? 3.333 -26.207 12.078 1.00 58.53 75 GLN A C 1
ATOM 572 O O . GLN A 1 75 ? 2.413 -26.722 11.447 1.00 58.53 75 GLN A O 1
ATOM 577 N N . HIS A 1 76 ? 3.707 -24.944 11.871 1.00 56.47 76 HIS A N 1
ATOM 578 C CA . HIS A 1 76 ? 3.035 -24.051 10.924 1.00 56.47 76 HIS A CA 1
ATOM 579 C C . HIS A 1 76 ? 2.930 -24.582 9.468 1.00 56.47 76 HIS A C 1
ATOM 581 O O . HIS A 1 76 ? 1.890 -24.339 8.851 1.00 56.47 76 HIS A O 1
ATOM 587 N N . PRO A 1 77 ? 3.922 -25.291 8.887 1.00 59.09 77 PRO A N 1
ATOM 588 C CA . PRO A 1 77 ? 3.761 -25.861 7.545 1.00 59.09 77 PRO A CA 1
ATOM 589 C C . PRO A 1 77 ? 2.642 -26.911 7.468 1.00 59.09 77 PRO A C 1
ATOM 591 O O . PRO A 1 77 ? 1.828 -26.850 6.552 1.00 59.09 77 PRO A O 1
ATOM 594 N N . ASP A 1 78 ? 2.528 -27.788 8.467 1.00 64.19 78 ASP A N 1
ATOM 595 C CA . ASP A 1 78 ? 1.568 -28.900 8.455 1.00 64.19 78 ASP A CA 1
ATOM 596 C C . ASP A 1 78 ? 0.113 -28.404 8.448 1.00 64.19 78 ASP A C 1
ATOM 598 O O . ASP A 1 78 ? -0.758 -28.984 7.803 1.00 64.19 78 ASP A O 1
ATOM 602 N N . ILE A 1 79 ? -0.163 -27.303 9.154 1.00 63.31 79 ILE A N 1
ATOM 603 C CA . ILE A 1 79 ? -1.512 -26.729 9.217 1.00 63.31 79 ILE A CA 1
ATOM 604 C C . ILE A 1 79 ? -1.858 -25.934 7.955 1.00 63.31 79 ILE A C 1
ATOM 606 O O . ILE A 1 79 ? -2.999 -25.968 7.506 1.00 63.31 79 ILE A O 1
ATOM 610 N N . ALA A 1 80 ? -0.881 -25.251 7.350 1.00 62.03 80 ALA A N 1
ATOM 611 C CA . ALA A 1 80 ? -1.082 -24.557 6.081 1.00 62.03 80 ALA A CA 1
ATOM 612 C C . ALA A 1 80 ? -1.376 -25.557 4.953 1.00 62.03 80 ALA A C 1
ATOM 614 O O . ALA A 1 80 ? -2.272 -25.322 4.147 1.00 62.03 80 ALA A O 1
ATOM 615 N N . GLU A 1 81 ? -0.678 -26.694 4.943 1.00 65.75 81 GLU A N 1
ATOM 616 C CA . GLU A 1 81 ? -0.934 -27.792 4.012 1.00 65.75 81 GLU A CA 1
ATOM 617 C C . GLU A 1 81 ? -2.286 -28.465 4.283 1.00 65.75 81 GLU A C 1
ATOM 619 O O . GLU A 1 81 ? -3.049 -28.695 3.346 1.00 65.75 81 GLU A O 1
ATOM 624 N N . ALA A 1 82 ? -2.647 -28.694 5.552 1.00 66.06 82 ALA A N 1
ATOM 625 C CA . ALA A 1 82 ? -3.961 -29.223 5.916 1.00 66.06 82 ALA A CA 1
ATOM 626 C C . ALA A 1 82 ? -5.105 -28.301 5.464 1.00 66.06 82 ALA A C 1
ATOM 628 O O . ALA A 1 82 ? -6.104 -28.787 4.938 1.00 66.06 82 ALA A O 1
ATOM 629 N N . PHE A 1 83 ? -4.957 -26.980 5.611 1.00 65.38 83 PHE A N 1
ATOM 630 C CA . PHE A 1 83 ? -5.941 -26.017 5.111 1.00 65.38 83 PHE A CA 1
ATOM 631 C C . PHE A 1 83 ? -5.953 -25.921 3.582 1.00 65.38 83 PHE A C 1
ATOM 633 O O . PHE A 1 83 ? -7.031 -25.845 2.993 1.00 65.38 83 PHE A O 1
ATOM 640 N N . ALA A 1 84 ? -4.791 -25.990 2.927 1.00 62.94 84 ALA A N 1
ATOM 641 C CA . ALA A 1 84 ? -4.701 -26.025 1.469 1.00 62.94 84 ALA A CA 1
ATOM 642 C C . ALA A 1 84 ? -5.357 -27.286 0.879 1.00 62.94 84 ALA A C 1
ATOM 644 O O . ALA A 1 84 ? -6.029 -27.212 -0.147 1.00 62.94 84 ALA A O 1
ATOM 645 N N . ALA A 1 85 ? -5.228 -28.435 1.549 1.00 62.16 85 ALA A N 1
ATOM 646 C CA . ALA A 1 85 ? -5.794 -29.704 1.103 1.00 62.16 85 ALA A CA 1
ATOM 647 C C . ALA A 1 85 ? -7.331 -29.727 1.110 1.00 62.16 85 ALA A C 1
ATOM 649 O O . ALA A 1 85 ? -7.923 -30.445 0.301 1.00 62.16 85 ALA A O 1
ATOM 650 N N . LEU A 1 86 ? -7.984 -28.935 1.970 1.00 63.22 86 LEU A N 1
ATOM 651 C CA . LEU A 1 86 ? -9.447 -28.931 2.101 1.00 63.22 86 LEU A CA 1
ATOM 652 C C . LEU A 1 86 ? -10.174 -28.501 0.832 1.00 63.22 86 LEU A C 1
ATOM 654 O O . LEU A 1 86 ? -11.342 -28.857 0.705 1.00 63.22 86 LEU A O 1
ATOM 658 N N . HIS A 1 87 ? -9.512 -27.742 -0.056 1.00 65.19 87 HIS A N 1
ATOM 659 C CA . HIS A 1 87 ? -10.092 -27.152 -1.270 1.00 65.19 87 HIS A CA 1
ATOM 660 C C . HIS A 1 87 ? -11.588 -26.828 -1.089 1.00 65.19 87 HIS A C 1
ATOM 662 O O . HIS A 1 87 ? -12.434 -27.459 -1.731 1.00 65.19 87 HIS A O 1
ATOM 668 N N . PRO A 1 88 ? -11.945 -25.901 -0.170 1.00 68.19 88 PRO A N 1
ATOM 669 C CA . PRO A 1 88 ? -13.340 -25.724 0.244 1.00 68.19 88 PRO A CA 1
ATOM 670 C C . PRO A 1 88 ? -14.253 -25.340 -0.926 1.00 68.19 88 PRO A C 1
ATOM 672 O O . PRO A 1 88 ? -15.448 -25.635 -0.912 1.00 68.19 88 PRO A O 1
ATOM 675 N N . CYS A 1 89 ? -13.661 -24.729 -1.956 1.00 72.62 89 CYS A N 1
ATOM 676 C CA . CYS A 1 89 ? -14.273 -24.461 -3.245 1.00 72.62 89 CYS A CA 1
ATOM 677 C C . CYS A 1 89 ? -13.609 -25.297 -4.339 1.00 72.62 89 CYS A C 1
ATOM 679 O O . CYS A 1 89 ? -12.390 -25.469 -4.363 1.00 72.62 89 CYS A O 1
ATOM 681 N N . LYS A 1 90 ? -14.438 -25.852 -5.230 1.00 75.81 90 LYS A N 1
ATOM 682 C CA . LYS A 1 90 ? -14.021 -26.862 -6.215 1.00 75.81 90 LYS A CA 1
ATOM 683 C C . LYS A 1 90 ? -13.318 -26.254 -7.416 1.00 75.81 90 LYS A C 1
ATOM 685 O O . LYS A 1 90 ? -12.552 -26.950 -8.081 1.00 75.81 90 LYS A O 1
ATOM 690 N N . HIS A 1 91 ? -13.619 -24.996 -7.724 1.00 70.56 91 HIS A N 1
ATOM 691 C CA . HIS A 1 91 ? -13.071 -24.325 -8.886 1.00 70.56 91 HIS A CA 1
ATOM 692 C C . HIS A 1 91 ? -11.994 -23.304 -8.476 1.00 70.56 91 HIS A C 1
ATOM 694 O O . HIS A 1 91 ? -12.169 -22.591 -7.490 1.00 70.56 91 HIS A O 1
ATOM 700 N N . PRO A 1 92 ? -10.869 -23.216 -9.214 1.00 61.75 92 PRO A N 1
ATOM 701 C CA . PRO A 1 92 ? -9.766 -22.305 -8.891 1.00 61.75 92 PRO A CA 1
ATOM 702 C C . PRO A 1 92 ? -10.144 -20.824 -9.038 1.00 61.75 92 PRO A C 1
ATOM 704 O O . PRO A 1 92 ? -9.440 -19.956 -8.533 1.00 61.75 92 PRO A O 1
ATOM 707 N N . ASP A 1 93 ? -11.244 -20.529 -9.732 1.00 63.47 93 ASP A N 1
ATOM 708 C CA . ASP A 1 93 ? -11.825 -19.201 -9.854 1.00 63.47 93 ASP A CA 1
ATOM 709 C C . ASP A 1 93 ? -12.850 -18.902 -8.757 1.00 63.47 93 ASP A C 1
ATOM 711 O O . ASP A 1 93 ? -13.532 -17.897 -8.875 1.00 63.47 93 ASP A O 1
ATOM 715 N N . GLU A 1 94 ? -13.000 -19.710 -7.707 1.00 67.94 94 GLU A N 1
ATOM 716 C CA . GLU A 1 94 ? -13.933 -19.455 -6.605 1.00 67.94 94 GLU A CA 1
ATOM 717 C C . GLU A 1 94 ? -13.212 -18.979 -5.339 1.00 67.94 94 GLU A C 1
ATOM 719 O O . GLU A 1 94 ? -12.175 -19.504 -4.941 1.00 67.94 94 GLU A O 1
ATOM 724 N N . ILE A 1 95 ? -13.795 -17.979 -4.679 1.00 66.12 95 ILE A N 1
ATOM 725 C CA . ILE A 1 95 ? -13.368 -17.495 -3.369 1.00 66.12 95 ILE A CA 1
ATOM 726 C C . ILE A 1 95 ? -14.259 -18.144 -2.312 1.00 66.12 95 ILE A C 1
ATOM 728 O O . ILE A 1 95 ? -15.489 -18.155 -2.429 1.00 66.12 95 ILE A O 1
ATOM 732 N N . CYS A 1 96 ? -13.625 -18.653 -1.259 1.00 69.12 96 CYS A N 1
ATOM 733 C CA . CYS A 1 96 ? -14.317 -19.159 -0.087 1.00 69.12 96 CYS A CA 1
ATOM 734 C C . CYS A 1 96 ? -14.778 -17.994 0.794 1.00 69.12 96 CYS A C 1
ATOM 736 O O . CYS A 1 96 ? -13.960 -17.203 1.262 1.00 69.12 96 CYS A O 1
ATOM 738 N N . VAL A 1 97 ? -16.086 -17.892 1.023 1.00 73.38 97 VAL A N 1
ATOM 739 C CA . VAL A 1 97 ? -16.681 -16.940 1.963 1.00 73.38 97 VAL A CA 1
ATOM 740 C C . VAL A 1 97 ? -17.129 -17.700 3.215 1.00 73.38 97 VAL A C 1
ATOM 742 O O . VAL A 1 97 ? -17.999 -18.579 3.102 1.00 73.38 97 VAL A O 1
ATOM 745 N N . PRO A 1 98 ? -16.573 -17.360 4.397 1.00 62.28 98 PRO A N 1
ATOM 746 C CA . PRO A 1 98 ? -16.929 -18.003 5.653 1.00 62.28 98 PRO A CA 1
ATOM 747 C C . PRO A 1 98 ? -18.432 -17.953 5.919 1.00 62.28 98 PRO A C 1
ATOM 749 O O . PRO A 1 98 ? -19.112 -16.959 5.650 1.00 62.28 98 PRO A O 1
ATOM 752 N N . SER A 1 99 ? -18.967 -19.044 6.450 1.00 67.31 99 SER A N 1
ATOM 753 C CA . SER A 1 99 ? -20.391 -19.202 6.733 1.00 67.31 99 SER A CA 1
ATOM 754 C C . SER A 1 99 ? -20.573 -20.030 8.001 1.00 67.31 99 SER A C 1
ATOM 756 O O . SER A 1 99 ? -19.785 -20.932 8.268 1.00 67.31 99 SER A O 1
ATOM 758 N N . SER A 1 100 ? -21.630 -19.772 8.771 1.00 67.94 100 SER A N 1
ATOM 759 C CA . SER A 1 100 ? -21.969 -20.574 9.958 1.00 67.94 100 SER A CA 1
ATOM 760 C C . SER A 1 100 ? -22.450 -21.995 9.626 1.00 67.94 100 SER A C 1
ATOM 762 O O . SER A 1 100 ? -22.674 -22.793 10.531 1.00 67.94 100 SER A O 1
ATOM 764 N N . VAL A 1 101 ? -22.602 -22.321 8.338 1.00 68.69 101 VAL A N 1
ATOM 765 C CA . VAL A 1 101 ? -23.038 -23.626 7.829 1.00 68.69 101 VAL A CA 1
ATOM 766 C C . VAL A 1 101 ? -21.973 -24.184 6.880 1.00 68.69 101 VAL A C 1
ATOM 768 O O . VAL A 1 101 ? -21.458 -23.454 6.036 1.00 68.69 101 VAL A O 1
ATOM 771 N N . ASN A 1 102 ? -21.637 -25.469 7.021 1.00 61.50 102 ASN A N 1
ATOM 772 C CA . ASN A 1 102 ? -20.741 -26.212 6.125 1.00 61.50 102 ASN A CA 1
ATOM 773 C C . ASN A 1 102 ? -21.572 -26.887 5.007 1.00 61.50 102 ASN A C 1
ATOM 775 O O . ASN A 1 102 ? -22.568 -27.532 5.349 1.00 61.50 102 ASN A O 1
ATOM 779 N N . PRO A 1 103 ? -21.213 -26.800 3.707 1.00 67.56 103 PRO A N 1
ATOM 780 C CA . PRO A 1 103 ? -20.033 -26.154 3.108 1.00 67.56 103 PRO A CA 1
ATOM 781 C C . PRO A 1 103 ? -20.054 -24.617 3.147 1.00 67.56 103 PRO A C 1
ATOM 783 O O . PRO A 1 103 ? -21.138 -24.031 3.207 1.00 67.56 103 PRO A O 1
ATOM 786 N N . PRO A 1 104 ? -18.876 -23.956 3.099 1.00 72.81 104 PRO A N 1
ATOM 787 C CA . PRO A 1 104 ? -18.797 -22.503 2.975 1.00 72.81 104 PRO A CA 1
ATOM 788 C C . PRO A 1 104 ? -19.483 -22.017 1.698 1.00 72.81 104 PRO A C 1
ATOM 790 O O . PRO A 1 104 ? -19.750 -22.779 0.764 1.00 72.81 104 PRO A O 1
ATOM 793 N N . LYS A 1 105 ? -19.738 -20.709 1.626 1.00 77.88 105 LYS A N 1
ATOM 794 C CA . LYS A 1 105 ? -20.244 -20.115 0.391 1.00 77.88 105 LYS A CA 1
ATOM 795 C C . LYS A 1 105 ? -19.084 -19.945 -0.581 1.00 77.88 105 LYS A C 1
ATOM 797 O O . LYS A 1 105 ? -18.240 -19.076 -0.398 1.00 77.88 105 LYS A O 1
ATOM 802 N N . CYS A 1 106 ? -19.078 -20.751 -1.631 1.00 72.88 106 CYS A N 1
ATOM 803 C CA . CYS A 1 106 ? -18.167 -20.576 -2.750 1.00 72.88 106 CYS A CA 1
ATOM 804 C C . CYS A 1 106 ? -18.788 -19.612 -3.744 1.00 72.88 106 CYS A C 1
ATOM 806 O O . CYS A 1 106 ? -19.820 -19.893 -4.357 1.00 72.88 106 CYS A O 1
ATOM 808 N N . VAL A 1 107 ? -18.181 -18.440 -3.854 1.00 68.50 107 VAL A N 1
ATOM 809 C CA . VAL A 1 107 ? -18.582 -17.450 -4.841 1.00 68.50 107 VAL A CA 1
ATOM 810 C C . VAL A 1 107 ? -17.552 -17.473 -5.946 1.00 68.50 107 VAL A C 1
ATOM 812 O O . VAL A 1 107 ? -16.354 -17.429 -5.677 1.00 68.50 107 VAL A O 1
ATOM 815 N N . LYS A 1 108 ? -18.003 -17.527 -7.201 1.00 50.47 108 LYS A N 1
ATOM 816 C CA . LYS A 1 108 ? -17.103 -17.247 -8.316 1.00 50.47 108 LYS A CA 1
ATOM 817 C C . LYS A 1 108 ? -16.432 -15.916 -8.033 1.00 50.47 108 LYS A C 1
ATOM 819 O O . LYS A 1 108 ? -17.118 -14.933 -7.736 1.00 50.47 108 LYS A O 1
ATOM 824 N N . SER A 1 109 ? -15.118 -15.886 -8.165 1.00 45.38 109 SER A N 1
ATOM 825 C CA . SER A 1 109 ? -14.379 -14.678 -8.458 1.00 45.38 109 SER A CA 1
ATOM 826 C C . SER A 1 109 ? -14.924 -14.150 -9.789 1.00 45.38 109 SER A C 1
ATOM 828 O O . SER A 1 109 ? -14.375 -14.301 -10.873 1.00 45.38 109 SER A O 1
ATOM 830 N N . ARG A 1 110 ? -16.058 -13.444 -9.713 1.00 38.22 110 ARG A N 1
ATOM 831 C CA . ARG A 1 110 ? -16.111 -12.173 -10.427 1.00 38.22 110 ARG A CA 1
ATOM 832 C C . ARG A 1 110 ? -14.818 -11.495 -10.017 1.00 38.22 110 ARG A C 1
ATOM 834 O O . ARG A 1 110 ? -14.595 -11.483 -8.800 1.00 38.22 110 ARG A O 1
ATOM 841 N N . PRO A 1 111 ? -13.945 -11.082 -10.959 1.00 33.00 111 PRO A N 1
ATOM 842 C CA . PRO A 1 111 ? -12.714 -10.411 -10.581 1.00 33.00 111 PRO A CA 1
ATOM 843 C C . PRO A 1 111 ? -13.156 -9.394 -9.545 1.00 33.00 111 PRO A C 1
ATOM 845 O O . PRO A 1 111 ? -14.041 -8.594 -9.864 1.00 33.00 111 PRO A O 1
ATOM 848 N N . PRO A 1 112 ? -12.740 -9.549 -8.275 1.00 33.47 112 PRO A N 1
ATOM 849 C CA . PRO A 1 112 ? -13.221 -8.642 -7.264 1.00 33.47 112 PRO A CA 1
ATOM 850 C C . PRO A 1 112 ? -12.909 -7.266 -7.824 1.00 33.47 112 PRO A C 1
ATOM 852 O O . PRO A 1 112 ? -11.827 -7.097 -8.404 1.00 33.47 112 PRO A O 1
ATOM 855 N N . ALA A 1 113 ? -13.863 -6.335 -7.712 1.00 34.09 113 ALA A N 1
ATOM 856 C CA . ALA A 1 113 ? -13.549 -4.918 -7.614 1.00 34.09 113 ALA A CA 1
ATOM 857 C C . ALA A 1 113 ? -12.187 -4.859 -6.927 1.00 34.09 113 ALA A C 1
ATOM 859 O O . ALA A 1 113 ? -12.105 -5.346 -5.797 1.00 34.09 113 ALA A O 1
ATOM 860 N N . SER A 1 114 ? -11.127 -4.565 -7.695 1.00 32.06 114 SER A N 1
ATOM 861 C CA . SER A 1 114 ? -9.759 -5.028 -7.434 1.00 32.06 114 SER A CA 1
ATOM 862 C C . SER A 1 114 ? -9.523 -4.991 -5.947 1.00 32.06 114 SER A C 1
ATOM 864 O O . SER A 1 114 ? -9.640 -3.903 -5.387 1.00 32.06 114 SER A O 1
ATOM 866 N N . VAL A 1 115 ? -9.281 -6.148 -5.303 1.00 35.56 115 VAL A N 1
ATOM 867 C CA . VAL A 1 115 ? -8.834 -6.155 -3.905 1.00 35.56 115 VAL A CA 1
ATOM 868 C C . VAL A 1 115 ? -7.754 -5.095 -3.884 1.00 35.56 115 VAL A C 1
ATOM 870 O O . VAL A 1 115 ? -6.752 -5.259 -4.585 1.00 35.56 115 VAL A O 1
ATOM 873 N N . HIS A 1 116 ? -8.022 -3.962 -3.228 1.00 46.53 116 HIS A N 1
ATOM 874 C CA . HIS A 1 116 ? -7.052 -2.897 -3.084 1.00 46.53 116 HIS A CA 1
ATOM 875 C C . HIS A 1 116 ? -5.930 -3.569 -2.314 1.00 46.53 116 HIS A C 1
ATOM 877 O O . HIS A 1 116 ? -5.990 -3.699 -1.093 1.00 46.53 116 HIS A O 1
ATOM 883 N N . ARG A 1 117 ? -4.960 -4.136 -3.038 1.00 57.22 117 ARG A N 1
ATOM 884 C CA . ARG A 1 117 ? -3.834 -4.805 -2.427 1.00 57.22 117 ARG A CA 1
ATOM 885 C C . ARG A 1 117 ? -3.062 -3.662 -1.820 1.00 57.22 117 ARG A C 1
ATOM 887 O O . ARG A 1 117 ? -2.390 -2.924 -2.533 1.00 57.22 117 ARG A O 1
ATOM 894 N N . LEU A 1 118 ? -3.277 -3.469 -0.524 1.00 66.69 118 LEU A N 1
ATOM 895 C CA . LEU A 1 118 ? -2.639 -2.407 0.224 1.00 66.69 118 LEU A CA 1
ATOM 896 C C . LEU A 1 118 ? -1.132 -2.555 0.027 1.00 66.69 118 LEU A C 1
ATOM 898 O O . LEU A 1 118 ? -0.605 -3.672 -0.037 1.00 66.69 118 LEU A O 1
ATOM 902 N N . SER A 1 119 ? -0.434 -1.438 -0.080 1.00 77.75 119 SER A N 1
ATOM 903 C CA . SER A 1 119 ? 1.020 -1.457 -0.034 1.00 77.75 119 SER A CA 1
ATOM 904 C C . SER A 1 119 ? 1.467 -1.873 1.369 1.00 77.75 119 SER A C 1
ATOM 906 O O . SER A 1 119 ? 0.711 -1.755 2.337 1.00 77.75 119 SER A O 1
ATOM 908 N N . ASP A 1 120 ? 2.704 -2.345 1.511 1.00 79.25 120 ASP A N 1
ATOM 909 C CA . ASP A 1 120 ? 3.268 -2.594 2.843 1.00 79.25 120 ASP A CA 1
ATOM 910 C C . ASP A 1 120 ? 3.326 -1.323 3.695 1.00 79.25 120 ASP A C 1
ATOM 912 O O . ASP A 1 120 ? 3.143 -1.381 4.908 1.00 79.25 120 ASP A O 1
ATOM 916 N N . GLN A 1 121 ? 3.479 -0.165 3.053 1.00 85.00 121 GLN A N 1
ATOM 917 C CA . GLN A 1 121 ? 3.414 1.135 3.709 1.00 85.00 121 GLN A CA 1
ATOM 918 C C . GLN A 1 121 ? 2.020 1.438 4.264 1.00 85.00 121 GLN A C 1
ATOM 920 O O . GLN A 1 121 ? 1.892 1.836 5.419 1.00 85.00 121 GLN A O 1
ATOM 925 N N . GLN A 1 122 ? 0.969 1.207 3.473 1.00 84.19 122 GLN A N 1
ATOM 926 C CA . GLN A 1 122 ? -0.406 1.386 3.935 1.00 84.19 122 GLN A CA 1
ATOM 927 C C . GLN A 1 122 ? -0.754 0.377 5.038 1.00 84.19 122 GLN A C 1
ATOM 929 O O . GLN A 1 122 ? -1.351 0.758 6.038 1.00 84.19 122 GLN A O 1
ATOM 934 N N . ARG A 1 123 ? -0.300 -0.881 4.921 1.00 79.31 123 ARG A N 1
ATOM 935 C CA . ARG A 1 123 ? -0.422 -1.871 6.005 1.00 79.31 123 ARG A CA 1
ATOM 936 C C . ARG A 1 123 ? 0.266 -1.413 7.289 1.00 79.31 123 ARG A C 1
ATOM 938 O O . ARG A 1 123 ? -0.264 -1.650 8.368 1.00 79.31 123 ARG A O 1
ATOM 945 N N . ALA A 1 124 ? 1.435 -0.782 7.192 1.00 81.81 124 ALA A N 1
ATOM 946 C CA . ALA A 1 124 ? 2.144 -0.263 8.357 1.00 81.81 124 ALA A CA 1
ATOM 947 C C . ALA A 1 124 ? 1.383 0.892 9.027 1.00 81.81 124 ALA A C 1
ATOM 949 O O . ALA A 1 124 ? 1.310 0.929 10.254 1.00 81.81 124 ALA A O 1
ATOM 950 N N . LEU A 1 125 ? 0.776 1.788 8.241 1.00 83.81 125 LEU A N 1
ATOM 951 C CA . LEU A 1 125 ? -0.103 2.836 8.764 1.00 83.81 125 LEU A CA 1
ATOM 952 C C . LEU A 1 125 ? -1.342 2.249 9.456 1.00 83.81 125 LEU A C 1
ATOM 954 O O . LEU A 1 125 ? -1.634 2.607 10.595 1.00 83.81 125 LEU A O 1
ATOM 958 N N . ASP A 1 126 ? -2.033 1.312 8.804 1.00 82.50 126 ASP A N 1
ATOM 959 C CA . ASP A 1 126 ? -3.222 0.656 9.362 1.00 82.50 126 ASP A CA 1
ATOM 960 C C . ASP A 1 126 ? -2.870 -0.113 10.650 1.00 82.50 126 ASP A C 1
ATOM 962 O O . ASP A 1 126 ? -3.559 -0.004 11.662 1.00 82.50 126 ASP A O 1
ATOM 966 N N . SER A 1 127 ? -1.733 -0.818 10.666 1.00 80.56 127 SER A N 1
ATOM 967 C CA . SER A 1 127 ? -1.236 -1.520 11.855 1.00 80.56 127 SER A CA 1
ATOM 968 C C . SER A 1 127 ? -0.896 -0.566 13.002 1.00 80.56 127 SER A C 1
ATOM 970 O O . SER A 1 127 ? -1.104 -0.922 14.167 1.00 80.56 127 SER A O 1
ATOM 972 N N . TYR A 1 128 ? -0.362 0.622 12.701 1.00 83.81 128 TYR A N 1
ATOM 973 C CA . TYR A 1 128 ? -0.122 1.653 13.709 1.00 83.81 128 TYR A CA 1
ATOM 974 C C . TYR A 1 128 ? -1.445 2.145 14.298 1.00 83.81 128 TYR A C 1
ATOM 976 O O . TYR A 1 128 ? -1.587 2.182 15.517 1.00 83.81 128 TYR A O 1
ATOM 984 N N . CYS A 1 129 ? -2.433 2.432 13.448 1.00 82.69 129 CYS A N 1
ATOM 985 C CA . CYS A 1 129 ? -3.763 2.844 13.883 1.00 82.69 129 CYS A CA 1
ATOM 986 C C . CYS A 1 129 ? -4.444 1.818 14.784 1.00 82.69 129 CYS A C 1
ATOM 988 O O . CYS A 1 129 ? -4.966 2.191 15.835 1.00 82.69 129 CYS A O 1
ATOM 990 N N . GLN A 1 130 ? -4.392 0.534 14.422 1.00 82.44 130 GLN A N 1
ATOM 991 C CA . GLN A 1 130 ? -4.926 -0.528 15.270 1.00 82.44 130 GLN A CA 1
ATOM 992 C C . GLN A 1 130 ? -4.213 -0.573 16.627 1.00 82.44 130 GLN A C 1
ATOM 994 O O . GLN A 1 130 ? -4.858 -0.542 17.667 1.00 82.44 130 GLN A O 1
ATOM 999 N N . THR A 1 131 ? -2.877 -0.572 16.632 1.00 78.88 131 THR A N 1
ATOM 1000 C CA . THR A 1 131 ? -2.094 -0.666 17.879 1.00 78.88 131 THR A CA 1
ATOM 1001 C C . THR A 1 131 ? -2.352 0.523 18.805 1.00 78.88 131 THR A C 1
ATOM 1003 O O . THR A 1 131 ? -2.540 0.353 20.009 1.00 78.88 131 THR A O 1
ATOM 1006 N N . LEU A 1 132 ? -2.375 1.731 18.240 1.00 83.06 132 LEU A N 1
ATOM 1007 C CA . LEU A 1 132 ? -2.638 2.970 18.961 1.00 83.06 132 LEU A CA 1
ATOM 1008 C C . LEU A 1 132 ? -4.024 2.956 19.608 1.00 83.06 132 LEU A C 1
ATOM 1010 O O . LEU A 1 132 ? -4.168 3.290 20.781 1.00 83.06 132 LEU A O 1
ATOM 1014 N N . THR A 1 133 ? -5.049 2.593 18.844 1.00 76.88 133 THR A N 1
ATOM 1015 C CA . THR A 1 133 ? -6.440 2.634 19.311 1.00 76.88 133 THR A CA 1
ATOM 1016 C C . THR A 1 133 ? -6.713 1.537 20.334 1.00 76.88 133 THR A C 1
ATOM 1018 O O . THR A 1 133 ? -7.314 1.825 21.368 1.00 76.88 133 THR A O 1
ATOM 1021 N N . ASP A 1 134 ? -6.158 0.336 20.147 1.00 75.81 134 ASP A N 1
ATOM 1022 C CA . ASP A 1 134 ? -6.169 -0.729 21.154 1.00 75.81 134 ASP A CA 1
ATOM 1023 C C . ASP A 1 134 ? -5.530 -0.259 22.472 1.00 75.81 134 ASP A C 1
ATOM 1025 O O . ASP A 1 134 ? -6.062 -0.521 23.555 1.00 75.81 134 ASP A O 1
ATOM 1029 N N . GLN A 1 135 ? -4.409 0.469 22.406 1.00 78.25 135 GLN A N 1
ATOM 1030 C CA . GLN A 1 135 ? -3.758 1.033 23.590 1.00 78.25 135 GLN A CA 1
ATOM 1031 C C . GLN A 1 135 ? -4.620 2.111 24.260 1.00 78.25 135 GLN A C 1
ATOM 1033 O O . GLN A 1 135 ? -4.828 2.055 25.472 1.00 78.25 135 GLN A O 1
ATOM 1038 N N . LEU A 1 136 ? -5.162 3.061 23.494 1.00 78.06 136 LEU A N 1
ATOM 1039 C CA . LEU A 1 136 ? -6.041 4.108 24.027 1.00 78.06 136 LEU A CA 1
ATOM 1040 C C . LEU A 1 136 ? -7.296 3.522 24.688 1.00 78.06 136 LEU A C 1
ATOM 1042 O O . LEU A 1 136 ? -7.744 4.043 25.710 1.00 78.06 136 LEU A O 1
ATOM 1046 N N . CYS A 1 137 ? -7.829 2.427 24.145 1.00 75.25 137 CYS A N 1
ATOM 1047 C CA . CYS A 1 137 ? -8.945 1.686 24.724 1.00 75.25 137 CYS A CA 1
ATOM 1048 C C . CYS A 1 137 ? -8.577 1.009 26.046 1.00 75.25 137 CYS A C 1
ATOM 1050 O O . CYS A 1 137 ? -9.317 1.125 27.021 1.00 75.25 137 CYS A O 1
ATOM 1052 N N . ARG A 1 138 ? -7.406 0.361 26.123 1.00 77.38 138 ARG A N 1
ATOM 1053 C CA . ARG A 1 138 ? -6.901 -0.232 27.377 1.00 77.38 138 ARG A CA 1
ATOM 1054 C C . ARG A 1 138 ? -6.653 0.812 28.463 1.00 77.38 138 ARG A C 1
ATOM 1056 O O . ARG A 1 138 ? -6.864 0.534 29.637 1.00 77.38 138 ARG A O 1
ATOM 1063 N N . GLU A 1 139 ? -6.219 2.008 28.076 1.00 79.56 139 GLU A N 1
ATOM 1064 C CA . GLU A 1 139 ? -5.986 3.135 28.986 1.00 79.56 139 GLU A CA 1
ATOM 1065 C C . GLU A 1 139 ? -7.273 3.901 29.351 1.00 79.56 139 GLU A C 1
ATOM 1067 O O . GLU A 1 139 ? -7.216 4.855 30.125 1.00 79.56 139 GLU A O 1
ATOM 1072 N N . GLY A 1 140 ? -8.428 3.526 28.787 1.00 77.25 140 GLY A N 1
ATOM 1073 C CA . GLY A 1 140 ? -9.710 4.206 29.002 1.00 77.25 140 GLY A CA 1
ATOM 1074 C C . GLY A 1 140 ? -9.802 5.608 28.386 1.00 77.25 140 GLY A C 1
ATOM 1075 O O . GLY A 1 140 ? -10.772 6.322 28.632 1.00 77.25 140 GLY A O 1
ATOM 1076 N N . LYS A 1 141 ? -8.810 6.013 27.583 1.00 79.75 141 LYS A N 1
ATOM 1077 C CA . LYS A 1 141 ? -8.782 7.299 26.864 1.00 79.75 141 LYS A CA 1
ATOM 1078 C C . LYS A 1 141 ? -9.678 7.285 25.629 1.00 79.75 141 LYS A C 1
ATOM 1080 O O . LYS A 1 141 ? -10.205 8.325 25.250 1.00 79.75 141 LYS A O 1
ATOM 1085 N N . GLN A 1 142 ? -9.864 6.111 25.032 1.00 75.19 142 GLN A N 1
ATOM 1086 C CA . GLN A 1 142 ? -10.856 5.851 23.997 1.00 75.19 142 GLN A CA 1
ATOM 1087 C C . GLN A 1 142 ? -11.925 4.925 24.582 1.00 75.19 142 GLN A C 1
ATOM 1089 O O . GLN A 1 142 ? -11.608 3.857 25.092 1.00 75.19 142 GLN A O 1
ATOM 1094 N N . THR A 1 143 ? -13.193 5.330 24.523 1.00 73.06 143 THR A N 1
ATOM 1095 C CA . THR A 1 143 ? -14.317 4.543 25.075 1.00 73.06 143 THR A CA 1
ATOM 1096 C C . THR A 1 143 ? -15.307 4.077 24.013 1.00 73.06 143 THR A C 1
ATOM 1098 O O . THR A 1 143 ? -16.184 3.264 24.297 1.00 73.06 143 THR A O 1
ATOM 1101 N N . LYS A 1 144 ? -15.170 4.574 22.779 1.00 70.19 144 LYS A N 1
ATOM 1102 C CA . LYS A 1 144 ? -16.022 4.235 21.634 1.00 70.19 144 LYS A CA 1
ATOM 1103 C C . LYS A 1 144 ? -15.223 3.460 20.592 1.00 70.19 144 LYS A C 1
ATOM 1105 O O . LYS A 1 144 ? -14.041 3.740 20.404 1.00 70.19 144 LYS A O 1
ATOM 1110 N N . ASN A 1 145 ? -15.882 2.542 19.886 1.00 66.31 145 ASN A N 1
ATOM 1111 C CA . ASN A 1 145 ? -15.316 1.788 18.757 1.00 66.31 145 ASN A CA 1
ATOM 1112 C C . ASN A 1 145 ? -14.021 1.035 19.128 1.00 66.31 145 ASN A C 1
ATOM 1114 O O . ASN A 1 145 ? -13.132 0.815 18.302 1.00 66.31 145 ASN A O 1
ATOM 1118 N N . CYS A 1 146 ? -13.896 0.674 20.406 1.00 66.12 146 CYS A N 1
ATOM 1119 C CA . CYS A 1 146 ? -12.803 -0.149 20.888 1.00 66.12 146 CYS A CA 1
ATOM 1120 C C . CYS A 1 146 ? -12.908 -1.546 20.294 1.00 66.12 146 CYS A C 1
ATOM 1122 O O . CYS A 1 146 ? -14.003 -2.100 20.220 1.00 66.12 146 CYS A O 1
ATOM 1124 N N . TYR A 1 147 ? -11.762 -2.106 19.904 1.00 63.50 147 TYR A N 1
ATOM 1125 C CA . TYR A 1 147 ? -11.658 -3.433 19.288 1.00 63.50 147 TYR A CA 1
ATOM 1126 C C . TYR A 1 147 ? -12.328 -3.563 17.909 1.00 63.50 147 TYR A C 1
ATOM 1128 O O . TYR A 1 147 ? -12.423 -4.668 17.376 1.00 63.50 147 TYR A O 1
ATOM 1136 N N . GLU A 1 148 ? -12.766 -2.453 17.307 1.00 71.06 148 GLU A N 1
ATOM 1137 C CA . GLU A 1 148 ? -13.076 -2.416 15.879 1.00 71.06 148 GLU A CA 1
ATOM 1138 C C . GLU A 1 148 ? -11.791 -2.435 15.040 1.00 71.06 148 GLU A C 1
ATOM 1140 O O . GLU A 1 148 ? -10.681 -2.277 15.554 1.00 71.06 148 GLU A O 1
ATOM 1145 N N . LEU A 1 149 ? -11.947 -2.623 13.728 1.00 70.38 149 LEU A N 1
ATOM 1146 C CA . LEU A 1 149 ? -10.854 -2.445 12.782 1.00 70.38 149 LEU A CA 1
ATOM 1147 C C . LEU A 1 149 ? -10.581 -0.950 12.592 1.00 70.38 149 LEU A C 1
ATOM 1149 O O . LEU A 1 149 ? -11.466 -0.217 12.145 1.00 70.38 149 LEU A O 1
ATOM 1153 N N . TRP A 1 150 ? -9.350 -0.522 12.855 1.00 79.44 150 TRP A N 1
ATOM 1154 C CA . TRP A 1 150 ? -8.894 0.847 12.626 1.00 79.44 150 TRP A CA 1
ATOM 1155 C C . TRP A 1 150 ? -7.901 0.910 11.471 1.00 79.44 150 TRP A C 1
ATOM 1157 O O . TRP A 1 150 ? -6.939 0.148 11.409 1.00 79.44 150 TRP A O 1
ATOM 1167 N N . VAL A 1 151 ? -8.132 1.844 10.552 1.00 82.69 151 VAL A N 1
ATOM 1168 C CA . VAL A 1 151 ? -7.341 2.023 9.329 1.00 82.69 151 VAL A CA 1
ATOM 1169 C C . VAL A 1 151 ? -6.894 3.470 9.189 1.00 82.69 151 VAL A C 1
ATOM 1171 O O . VAL A 1 151 ? -7.555 4.390 9.671 1.00 82.69 151 VAL A O 1
ATOM 1174 N N . ALA A 1 152 ? -5.773 3.689 8.513 1.00 89.31 152 ALA A N 1
ATOM 1175 C CA . ALA A 1 152 ? -5.271 5.020 8.235 1.00 89.31 152 ALA A CA 1
ATOM 1176 C C . ALA A 1 152 ? -5.793 5.520 6.892 1.00 89.31 152 ALA A C 1
ATOM 1178 O O . ALA A 1 152 ? -5.711 4.818 5.879 1.00 89.31 152 ALA A O 1
ATOM 1179 N N . ARG A 1 153 ? -6.264 6.763 6.857 1.00 88.25 153 ARG A N 1
ATOM 1180 C CA . ARG A 1 153 ? -6.563 7.491 5.619 1.00 88.25 153 ARG A CA 1
ATOM 1181 C C . ARG A 1 153 ? -5.995 8.893 5.707 1.00 88.25 153 ARG A C 1
ATOM 1183 O O . ARG A 1 153 ? -5.833 9.431 6.805 1.00 88.25 153 ARG A O 1
ATOM 1190 N N . ARG A 1 154 ? -5.679 9.472 4.550 1.00 88.56 154 ARG A N 1
ATOM 1191 C CA . ARG A 1 154 ? -5.423 10.902 4.434 1.00 88.56 154 ARG A CA 1
ATOM 1192 C C . ARG A 1 154 ? -6.645 11.564 3.831 1.00 88.56 154 ARG A C 1
ATOM 1194 O O . ARG A 1 154 ? -6.991 11.298 2.684 1.00 88.56 154 ARG A O 1
ATOM 1201 N N . ASP A 1 155 ? -7.275 12.416 4.618 1.00 85.00 155 ASP A N 1
ATOM 1202 C CA . ASP A 1 155 ? -8.464 13.150 4.211 1.00 85.00 155 ASP A CA 1
ATOM 1203 C C . ASP A 1 155 ? -8.520 14.502 4.924 1.00 85.00 155 ASP A C 1
ATOM 1205 O O . ASP A 1 155 ? -7.781 14.732 5.888 1.00 85.00 155 ASP A O 1
ATOM 1209 N N . ALA A 1 156 ? -9.340 15.417 4.419 1.00 72.50 156 ALA A N 1
ATOM 1210 C CA . ALA A 1 156 ? -9.626 16.667 5.103 1.00 72.50 156 ALA A CA 1
ATOM 1211 C C . ALA A 1 156 ? -10.475 16.377 6.346 1.00 72.50 156 ALA A C 1
ATOM 1213 O O . ALA A 1 156 ? -11.497 15.695 6.283 1.00 72.50 156 ALA A O 1
ATOM 1214 N N . SER A 1 157 ? -10.046 16.892 7.497 1.00 61.62 157 SER A N 1
ATOM 1215 C CA . SER A 1 157 ? -10.794 16.777 8.751 1.00 61.62 157 SER A CA 1
ATOM 1216 C C . SER A 1 157 ? -12.050 17.647 8.754 1.00 61.62 157 SER A C 1
ATOM 1218 O O . SER A 1 157 ? -13.028 17.283 9.397 1.00 61.62 157 SER A O 1
ATOM 1220 N N . GLN A 1 158 ? -12.051 18.771 8.034 1.00 61.31 158 GLN A N 1
ATOM 1221 C CA . GLN A 1 158 ? -13.198 19.663 7.858 1.00 61.31 158 GLN A CA 1
ATOM 1222 C C . GLN A 1 158 ? -13.144 20.345 6.488 1.00 61.31 158 GLN A C 1
ATOM 1224 O O . GLN A 1 158 ? -12.092 20.411 5.846 1.00 61.31 158 GLN A O 1
ATOM 1229 N N . GLU A 1 159 ? -14.278 20.891 6.048 1.00 62.75 159 GLU A N 1
ATOM 1230 C CA . GLU A 1 159 ? -14.338 21.704 4.836 1.00 62.75 159 GLU A CA 1
ATOM 1231 C C . GLU A 1 159 ? -13.408 22.924 4.973 1.00 62.75 159 GLU A C 1
ATOM 1233 O O . GLU A 1 159 ? -13.548 23.735 5.887 1.00 62.75 159 GLU A O 1
ATOM 1238 N N . GLY A 1 160 ? -12.421 23.031 4.079 1.00 65.81 160 GLY A N 1
ATOM 1239 C CA . GLY A 1 160 ? -11.415 24.098 4.097 1.00 65.81 160 GLY A CA 1
ATOM 1240 C C . GLY A 1 160 ? -10.129 23.788 4.875 1.00 65.81 160 GLY A C 1
ATOM 1241 O O . GLY A 1 160 ? -9.190 24.583 4.803 1.00 65.81 160 GLY A O 1
ATOM 1242 N N . GLU A 1 161 ? -10.030 22.644 5.561 1.00 72.31 161 GLU A N 1
ATOM 1243 C CA . GLU A 1 161 ? -8.782 22.199 6.195 1.00 72.31 161 GLU A CA 1
ATOM 1244 C C . GLU A 1 161 ? -7.903 21.371 5.241 1.00 72.31 161 GLU A C 1
ATOM 1246 O O . GLU A 1 161 ? -8.407 20.637 4.385 1.00 72.31 161 GLU A O 1
ATOM 1251 N N . PRO A 1 162 ? -6.564 21.461 5.364 1.00 78.06 162 PRO A N 1
ATOM 1252 C CA . PRO A 1 162 ? -5.667 20.655 4.551 1.00 78.06 162 PRO A CA 1
ATOM 1253 C C . PRO A 1 162 ? -5.776 19.168 4.934 1.00 78.06 162 PRO A C 1
ATOM 1255 O O . PRO A 1 162 ? -5.790 18.849 6.123 1.00 78.06 162 PRO A O 1
ATOM 1258 N N . PRO A 1 163 ? -5.757 18.236 3.962 1.00 85.94 163 PRO A N 1
ATOM 1259 C CA . PRO A 1 163 ? -5.850 16.817 4.273 1.00 85.94 163 PRO A CA 1
ATOM 1260 C C . PRO A 1 163 ? -4.687 16.324 5.140 1.00 85.94 163 PRO A C 1
ATOM 1262 O O . PRO A 1 163 ? -3.517 16.647 4.887 1.00 85.94 163 PRO A O 1
ATOM 1265 N N . ALA A 1 164 ? -4.990 15.488 6.126 1.00 88.38 164 ALA A N 1
ATOM 1266 C CA . ALA A 1 164 ? -4.021 14.958 7.077 1.00 88.38 164 ALA A CA 1
ATOM 1267 C C . ALA A 1 164 ? -4.211 13.455 7.292 1.00 88.38 164 ALA A C 1
ATOM 1269 O O . ALA A 1 164 ? -5.295 12.916 7.094 1.00 88.38 164 ALA A O 1
ATOM 1270 N N . TRP A 1 165 ? -3.130 12.771 7.677 1.00 91.38 165 TRP A N 1
ATOM 1271 C CA . TRP A 1 165 ? -3.202 11.363 8.059 1.00 91.38 165 TRP A CA 1
ATOM 1272 C C . TRP A 1 165 ? -3.866 11.225 9.423 1.00 91.38 165 TRP A C 1
ATOM 1274 O O . TRP A 1 165 ? -3.407 11.820 10.400 1.00 91.38 165 TRP A O 1
ATOM 1284 N N . ALA A 1 166 ? -4.898 10.393 9.490 1.00 90.62 166 ALA A N 1
ATOM 1285 C CA . ALA A 1 166 ? -5.567 10.053 10.732 1.00 90.62 166 ALA A CA 1
ATOM 1286 C C . ALA A 1 166 ? -6.041 8.596 10.728 1.00 90.62 166 ALA A C 1
ATOM 1288 O O . ALA A 1 166 ? -6.177 7.961 9.678 1.00 90.62 166 ALA A O 1
ATOM 1289 N N . CYS A 1 167 ? -6.274 8.074 11.928 1.00 87.62 167 CYS A N 1
ATOM 1290 C CA . CYS A 1 167 ? -6.834 6.750 12.147 1.00 87.62 167 CYS A CA 1
ATOM 1291 C C . CYS A 1 167 ? -8.348 6.828 12.240 1.00 87.62 167 CYS A C 1
ATOM 1293 O O . CYS A 1 167 ? -8.860 7.582 13.063 1.00 87.62 167 CYS A O 1
ATOM 1295 N N . TYR A 1 168 ? -9.044 6.010 11.457 1.00 83.31 168 TYR A N 1
ATOM 1296 C CA . TYR A 1 168 ? -10.499 5.939 11.424 1.00 83.31 168 TYR A CA 1
ATOM 1297 C C . TYR A 1 168 ? -10.969 4.512 11.718 1.00 83.31 168 TYR A C 1
ATOM 1299 O O . TYR A 1 168 ? -10.360 3.559 11.219 1.00 83.31 168 TYR A O 1
ATOM 1307 N N . PRO A 1 169 ? -12.067 4.336 12.466 1.00 78.31 169 PRO A N 1
ATOM 1308 C CA . PRO A 1 169 ? -12.743 3.054 12.543 1.00 78.31 169 PRO A CA 1
ATOM 1309 C C . PRO A 1 169 ? -13.346 2.753 11.168 1.00 78.31 169 PRO A C 1
ATOM 1311 O O . PRO A 1 169 ? -14.027 3.592 10.572 1.00 78.31 169 PRO A O 1
ATOM 1314 N N . ALA A 1 170 ? -13.096 1.555 10.648 1.00 75.19 170 ALA A N 1
ATOM 1315 C CA . ALA A 1 170 ? -13.509 1.170 9.300 1.00 75.19 170 ALA A CA 1
ATOM 1316 C C . ALA A 1 170 ? -15.034 1.266 9.097 1.00 75.19 170 ALA A C 1
ATOM 1318 O O . ALA A 1 170 ? -15.492 1.541 7.991 1.00 75.19 170 ALA A O 1
ATOM 1319 N N . SER A 1 171 ? -15.815 1.098 10.168 1.00 70.81 171 SER A N 1
ATOM 1320 C CA . SER A 1 171 ? -17.277 1.233 10.195 1.00 70.81 171 SER A CA 1
ATOM 1321 C C . SER A 1 171 ? -17.783 2.652 9.871 1.00 70.81 171 SER A C 1
ATOM 1323 O O . SER A 1 171 ? -18.929 2.807 9.445 1.00 70.81 171 SER A O 1
ATOM 1325 N N . PHE A 1 172 ? -16.937 3.678 10.018 1.00 74.94 172 PHE A N 1
ATOM 1326 C CA . PHE A 1 172 ? -17.263 5.084 9.735 1.00 74.94 172 PHE A CA 1
ATOM 1327 C C . PHE A 1 172 ? -16.768 5.566 8.368 1.00 74.94 172 PHE A C 1
ATOM 1329 O O . PHE A 1 172 ? -16.977 6.729 8.010 1.00 74.94 172 PHE A O 1
ATOM 1336 N N . LEU A 1 173 ? -16.138 4.682 7.596 1.00 74.00 173 LEU A N 1
ATOM 1337 C CA . LEU A 1 173 ? -15.764 4.976 6.223 1.00 74.00 173 LEU A CA 1
ATOM 1338 C C . LEU A 1 173 ? -16.942 4.704 5.282 1.00 74.00 173 LEU A C 1
ATOM 1340 O O . LEU A 1 173 ? -17.603 3.665 5.350 1.00 74.00 173 LEU A O 1
ATOM 1344 N N . ASP A 1 174 ? -17.203 5.644 4.385 1.00 70.50 174 ASP A N 1
ATOM 1345 C CA . ASP A 1 174 ? -18.001 5.431 3.195 1.00 70.50 174 ASP A CA 1
ATOM 1346 C C . ASP A 1 174 ? -17.145 4.829 2.089 1.00 70.50 174 ASP A C 1
ATOM 1348 O O . ASP A 1 174 ? -16.270 5.482 1.524 1.00 70.50 174 ASP A O 1
ATOM 1352 N N . LEU A 1 175 ? -17.397 3.558 1.788 1.00 70.06 175 LEU A N 1
ATOM 1353 C CA . LEU A 1 175 ? -16.686 2.844 0.736 1.00 70.06 175 LEU A CA 1
ATOM 1354 C C . LEU A 1 175 ? -17.118 3.279 -0.672 1.00 70.06 175 LEU A C 1
ATOM 1356 O O . LEU A 1 175 ? -16.436 2.900 -1.623 1.00 70.06 175 LEU A O 1
ATOM 1360 N N . SER A 1 176 ? -18.220 4.032 -0.827 1.00 65.06 176 SER A N 1
ATOM 1361 C CA . SER A 1 176 ? -18.558 4.639 -2.122 1.00 65.06 176 SER A CA 1
ATOM 1362 C C . SER A 1 176 ? -17.790 5.927 -2.402 1.00 65.06 176 SER A C 1
ATOM 1364 O O . SER A 1 176 ? -17.707 6.322 -3.563 1.00 65.06 176 SER A O 1
ATOM 1366 N N . ASP A 1 177 ? -17.207 6.540 -1.370 1.00 71.19 177 ASP A N 1
ATOM 1367 C CA . ASP A 1 177 ? -16.386 7.739 -1.496 1.00 71.19 177 ASP A CA 1
ATOM 1368 C C . ASP A 1 177 ? -14.890 7.410 -1.452 1.00 71.19 177 ASP A C 1
ATOM 1370 O O . ASP A 1 177 ? -14.451 6.348 -0.990 1.00 71.19 177 ASP A O 1
ATOM 1374 N N . MET A 1 178 ? -14.094 8.351 -1.957 1.00 76.12 178 MET A N 1
ATOM 1375 C CA . MET A 1 178 ? -12.653 8.203 -2.125 1.00 76.12 178 MET A CA 1
ATOM 1376 C C . MET A 1 178 ? -11.896 9.077 -1.140 1.00 76.12 178 MET A C 1
ATOM 1378 O O . MET A 1 178 ? -12.095 10.286 -1.095 1.00 76.12 178 MET A O 1
ATOM 1382 N N . SER A 1 179 ? -10.970 8.458 -0.420 1.00 81.88 179 SER A N 1
ATOM 1383 C CA . SER A 1 179 ? -9.942 9.136 0.362 1.00 81.88 179 SER A CA 1
ATOM 1384 C C . SER A 1 179 ? -8.562 8.833 -0.220 1.00 81.88 179 SER A C 1
ATOM 1386 O O . SER A 1 179 ? -8.428 8.297 -1.326 1.00 81.88 179 SER A O 1
ATOM 1388 N N . THR A 1 180 ? -7.505 9.199 0.505 1.00 86.75 180 THR A N 1
ATOM 1389 C CA . THR A 1 180 ? -6.126 8.990 0.059 1.00 86.75 180 THR A CA 1
ATOM 1390 C C . THR A 1 180 ? -5.418 7.893 0.858 1.00 86.75 180 THR A C 1
ATOM 1392 O O . THR A 1 180 ? -5.414 7.895 2.092 1.00 86.75 180 THR A O 1
ATOM 1395 N N . CYS A 1 181 ? -4.752 6.991 0.132 1.00 86.38 181 CYS A N 1
ATOM 1396 C CA . CYS A 1 181 ? -3.869 5.935 0.631 1.00 86.38 181 CYS A CA 1
ATOM 1397 C C . CYS A 1 181 ? -2.444 6.094 0.067 1.00 86.38 181 CYS A C 1
ATOM 1399 O O . CYS A 1 181 ? -2.160 7.023 -0.691 1.00 86.38 181 CYS A O 1
ATOM 1401 N N . LEU A 1 182 ? -1.541 5.170 0.419 1.00 86.75 182 LEU A N 1
ATOM 1402 C CA . LEU A 1 182 ? -0.173 5.116 -0.111 1.00 86.75 182 LEU A CA 1
ATOM 1403 C C . LEU A 1 182 ? 0.099 3.907 -1.007 1.00 86.75 182 LEU A C 1
ATOM 1405 O O . LEU A 1 182 ? -0.319 2.775 -0.734 1.00 86.75 182 LEU A O 1
ATOM 1409 N N . ASP A 1 183 ? 0.896 4.133 -2.050 1.00 82.38 183 ASP A N 1
ATOM 1410 C CA . ASP A 1 183 ? 1.296 3.104 -3.016 1.00 82.38 183 ASP A CA 1
ATOM 1411 C C . ASP A 1 183 ? 2.551 2.303 -2.635 1.00 82.38 183 ASP A C 1
ATOM 1413 O O . ASP A 1 183 ? 2.941 1.399 -3.369 1.00 82.38 183 ASP A O 1
ATOM 1417 N N . GLY A 1 184 ? 3.165 2.590 -1.483 1.00 86.00 184 GLY A N 1
ATOM 1418 C CA . GLY A 1 184 ? 4.415 1.961 -1.044 1.00 86.00 184 GLY A CA 1
ATOM 1419 C C . GLY A 1 184 ? 5.663 2.762 -1.405 1.00 86.00 184 GLY A C 1
ATOM 1420 O O . GLY A 1 184 ? 6.747 2.440 -0.938 1.00 86.00 184 GLY A O 1
ATOM 1421 N N . CYS A 1 185 ? 5.523 3.831 -2.187 1.00 89.62 185 CYS A N 1
ATOM 1422 C CA . CYS A 1 185 ? 6.589 4.775 -2.500 1.00 89.62 185 CYS A CA 1
ATOM 1423 C C . CYS A 1 185 ? 6.290 6.187 -1.987 1.00 89.62 185 CYS A C 1
ATOM 1425 O O . CYS A 1 185 ? 6.769 7.167 -2.560 1.00 89.62 185 CYS A O 1
ATOM 1427 N N . SER A 1 186 ? 5.486 6.289 -0.922 1.00 91.19 186 SER A N 1
ATOM 1428 C CA . SER A 1 186 ? 4.983 7.549 -0.365 1.00 91.19 186 SER A CA 1
ATOM 1429 C C . SER A 1 186 ? 4.188 8.403 -1.359 1.00 91.19 186 SER A C 1
ATOM 1431 O O . SER A 1 186 ? 3.915 9.570 -1.075 1.00 91.19 186 SER A O 1
ATOM 1433 N N . ASN A 1 187 ? 3.791 7.854 -2.516 1.00 88.81 187 ASN A N 1
ATOM 1434 C CA . ASN A 1 187 ? 2.893 8.567 -3.410 1.00 88.81 187 ASN A CA 1
ATOM 1435 C C . ASN A 1 187 ? 1.463 8.376 -2.910 1.00 88.81 187 ASN A C 1
ATOM 1437 O O . ASN A 1 187 ? 1.041 7.268 -2.565 1.00 88.81 187 ASN A O 1
ATOM 1441 N N . GLN A 1 188 ? 0.743 9.487 -2.873 1.00 87.38 188 GLN A N 1
ATOM 1442 C CA . GLN A 1 188 ? -0.660 9.540 -2.509 1.00 87.38 1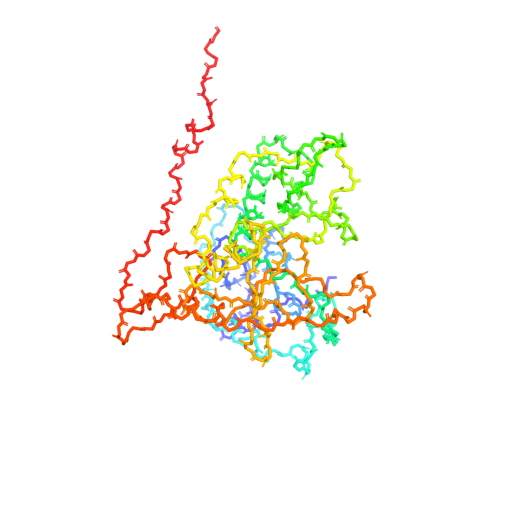88 GLN A CA 1
ATOM 1443 C C . GLN A 1 188 ? -1.488 9.032 -3.680 1.00 87.38 188 GLN A C 1
ATOM 1445 O O . GLN A 1 188 ? -1.339 9.544 -4.784 1.00 87.38 188 GLN A O 1
ATOM 1450 N N . VAL A 1 189 ? -2.318 8.024 -3.429 1.00 81.94 189 VAL A N 1
ATOM 1451 C CA . VAL A 1 189 ? -3.198 7.424 -4.434 1.00 81.94 189 VAL A CA 1
ATOM 1452 C C . VAL A 1 189 ? -4.632 7.384 -3.919 1.00 81.94 189 VAL A C 1
ATOM 1454 O O . VAL A 1 189 ? -4.832 7.136 -2.723 1.00 81.94 189 VAL A O 1
ATOM 1457 N N . PRO A 1 190 ? -5.637 7.573 -4.790 1.00 79.00 190 PRO A N 1
ATOM 1458 C CA . PRO A 1 190 ? -7.028 7.406 -4.398 1.00 79.00 190 PRO A CA 1
ATOM 1459 C C . PRO A 1 190 ? -7.297 5.982 -3.891 1.00 79.00 190 PRO A C 1
ATOM 1461 O O . PRO A 1 190 ? -6.826 4.996 -4.468 1.00 79.00 190 PRO A O 1
ATOM 1464 N N . CYS A 1 191 ? -8.079 5.855 -2.824 1.00 74.12 191 CYS A N 1
ATOM 1465 C CA . CYS A 1 191 ? -8.580 4.575 -2.337 1.00 74.12 191 CYS A CA 1
ATOM 1466 C C . CYS A 1 191 ? -9.992 4.703 -1.766 1.00 74.12 191 CYS A C 1
ATOM 1468 O O . CYS A 1 191 ? -10.372 5.748 -1.243 1.00 74.12 191 CYS A O 1
ATOM 1470 N N . ALA A 1 192 ? -10.761 3.619 -1.857 1.00 72.94 192 ALA A N 1
ATOM 1471 C CA . ALA A 1 192 ? -12.111 3.583 -1.313 1.00 72.94 192 ALA A CA 1
ATOM 1472 C C . ALA A 1 192 ? -12.119 3.717 0.221 1.00 72.94 192 ALA A C 1
ATOM 1474 O O . ALA A 1 192 ? -11.279 3.134 0.928 1.00 72.94 192 ALA A O 1
ATOM 1475 N N . GLY A 1 193 ? -13.118 4.438 0.730 1.00 73.50 193 GLY A N 1
ATOM 1476 C CA . GLY A 1 193 ? -13.332 4.643 2.157 1.00 73.50 193 GLY A CA 1
ATOM 1477 C C . GLY A 1 193 ? -12.990 6.055 2.606 1.00 73.50 193 GLY A C 1
ATOM 1478 O O . GLY A 1 193 ? -11.932 6.242 3.211 1.00 73.50 193 GLY A O 1
ATOM 1479 N N . ALA A 1 194 ? -13.871 7.023 2.353 1.00 79.81 194 ALA A N 1
ATOM 1480 C CA . ALA A 1 194 ? -13.771 8.372 2.919 1.00 79.81 194 ALA A CA 1
ATOM 1481 C C . ALA A 1 194 ? -14.582 8.495 4.220 1.00 79.81 194 ALA A C 1
ATOM 1483 O O . ALA A 1 194 ? -15.587 7.810 4.380 1.00 79.81 194 ALA A O 1
ATOM 1484 N N . PRO A 1 195 ? -14.179 9.315 5.197 1.00 76.00 195 PRO A N 1
ATOM 1485 C CA . PRO A 1 195 ? -14.938 9.474 6.436 1.00 76.00 195 PRO A CA 1
ATOM 1486 C C . PRO A 1 195 ? -16.296 10.163 6.189 1.00 76.00 195 PRO A C 1
ATOM 1488 O O . PRO A 1 195 ? -16.348 11.251 5.629 1.00 76.00 195 PRO A O 1
ATOM 1491 N N . LYS A 1 196 ? -17.401 9.565 6.667 1.00 67.50 196 LYS A N 1
ATOM 1492 C CA . LYS A 1 196 ? -18.783 10.062 6.440 1.00 67.50 196 LYS A CA 1
ATOM 1493 C C . LYS A 1 196 ? -19.100 11.429 7.064 1.00 67.50 196 LYS A C 1
ATOM 1495 O O . LYS A 1 196 ? -19.971 12.139 6.575 1.00 67.50 196 LYS A O 1
ATOM 1500 N N . SER A 1 197 ? -18.450 11.766 8.177 1.00 58.12 197 SER A N 1
ATOM 1501 C CA . SER A 1 197 ? -18.564 13.051 8.886 1.00 58.12 197 SER A CA 1
ATOM 1502 C C . SER A 1 197 ? -17.583 13.074 10.064 1.00 58.12 197 SER A C 1
ATOM 1504 O O . SER A 1 197 ? -17.476 12.076 10.781 1.00 58.12 197 SER A O 1
ATOM 1506 N N . PHE A 1 198 ? -16.906 14.199 10.298 1.00 61.59 198 PHE A N 1
ATOM 1507 C CA . PHE A 1 198 ? -15.950 14.408 11.397 1.00 61.59 198 PHE A CA 1
ATOM 1508 C C . PHE A 1 198 ? -16.543 15.409 12.424 1.00 61.59 198 PHE A C 1
ATOM 1510 O O . PHE A 1 198 ? -17.215 16.335 11.966 1.00 61.59 198 PHE A O 1
ATOM 1517 N N . PRO A 1 199 ? -16.409 15.236 13.772 1.00 51.94 199 PRO A N 1
ATOM 1518 C CA . PRO A 1 199 ? -15.118 15.205 14.479 1.00 51.94 199 PRO A CA 1
ATOM 1519 C C . PRO A 1 199 ? -14.885 14.165 15.597 1.00 51.94 199 PRO A C 1
ATOM 1521 O O . PRO A 1 199 ? -13.794 14.120 16.156 1.00 51.94 199 PRO A O 1
ATOM 1524 N N . ASP A 1 200 ? -15.835 13.291 15.927 1.00 56.78 200 ASP A N 1
ATOM 1525 C CA . ASP A 1 200 ? -15.746 12.525 17.188 1.00 56.78 200 ASP A CA 1
ATOM 1526 C C . ASP A 1 200 ? -14.964 11.194 17.119 1.00 56.78 200 ASP A C 1
ATOM 1528 O O . ASP A 1 200 ? -14.868 10.490 18.127 1.00 56.78 200 ASP A O 1
ATOM 1532 N N . PHE A 1 201 ? -14.442 10.797 15.951 1.00 64.62 201 PHE A N 1
ATOM 1533 C CA . PHE A 1 201 ? -14.071 9.391 15.711 1.00 64.62 201 PHE A CA 1
ATOM 1534 C C . PHE A 1 201 ? -12.702 9.140 15.072 1.00 64.62 201 PHE A C 1
ATOM 1536 O O . PHE A 1 201 ? -12.429 7.993 14.729 1.00 64.62 201 PHE A O 1
ATOM 1543 N N . CYS A 1 202 ? -11.834 10.143 14.906 1.00 71.00 202 CYS A N 1
ATOM 1544 C CA . CYS A 1 202 ? -10.479 9.911 14.392 1.00 71.00 202 CYS A CA 1
ATOM 1545 C C . CYS A 1 202 ? -9.409 10.250 15.421 1.00 71.00 202 CYS A C 1
ATOM 1547 O O . CYS A 1 202 ? -9.578 11.123 16.272 1.00 71.00 202 CYS A O 1
ATOM 1549 N N . VAL A 1 203 ? -8.294 9.533 15.324 1.00 79.31 203 VAL A N 1
ATOM 1550 C CA . VAL A 1 203 ? -7.115 9.776 16.149 1.00 79.31 203 VAL A CA 1
ATOM 1551 C C . VAL A 1 203 ? -6.003 10.276 15.241 1.00 79.31 203 VAL A C 1
ATOM 1553 O O . VAL A 1 203 ? -5.530 9.553 14.361 1.00 79.31 203 VAL A O 1
ATOM 1556 N N . MET A 1 204 ? -5.593 11.525 15.448 1.00 82.81 204 MET A N 1
ATOM 1557 C CA . MET A 1 204 ? -4.457 12.121 14.750 1.00 82.81 204 MET A CA 1
ATOM 1558 C C . MET A 1 204 ? -3.177 11.882 15.542 1.00 82.81 204 MET A C 1
ATOM 1560 O O . MET A 1 204 ? -3.146 12.110 16.750 1.00 82.81 204 MET A O 1
ATOM 1564 N N . GLN A 1 205 ? -2.119 11.446 14.858 1.00 82.69 205 GLN A N 1
ATOM 1565 C CA . GLN A 1 205 ? -0.805 11.236 15.462 1.00 82.69 205 GLN A CA 1
ATOM 1566 C C . GLN A 1 205 ? 0.324 11.592 14.486 1.00 82.69 205 GLN A C 1
ATOM 1568 O O . GLN A 1 205 ? 0.238 11.240 13.303 1.00 82.69 205 GLN A O 1
ATOM 1573 N N . PRO A 1 206 ? 1.401 12.251 14.951 1.00 84.69 206 PRO A N 1
ATOM 1574 C CA . PRO A 1 206 ? 2.527 12.628 14.100 1.00 84.69 206 PRO A CA 1
ATOM 1575 C C . PRO A 1 206 ? 3.279 11.418 13.519 1.00 84.69 206 PRO A C 1
ATOM 1577 O O . PRO A 1 206 ? 3.833 11.514 12.423 1.00 84.69 206 PRO A O 1
ATOM 1580 N N . GLU A 1 207 ? 3.266 10.260 14.183 1.00 90.25 207 GLU A N 1
ATOM 1581 C CA . GLU A 1 207 ? 3.932 9.035 13.721 1.00 90.25 207 GLU A CA 1
ATOM 1582 C C . GLU A 1 207 ? 3.349 8.508 12.405 1.00 90.25 207 GLU A C 1
ATOM 1584 O O . GLU A 1 207 ? 4.081 7.920 11.607 1.00 90.25 207 GLU A O 1
ATOM 1589 N N . LEU A 1 208 ? 2.065 8.767 12.121 1.00 91.00 208 LEU A N 1
ATOM 1590 C CA . LEU A 1 208 ? 1.467 8.423 10.828 1.00 91.00 208 LEU A CA 1
ATOM 1591 C C . LEU A 1 208 ? 2.202 9.124 9.685 1.00 91.00 208 LEU A C 1
ATOM 1593 O O . LEU A 1 208 ? 2.509 8.505 8.668 1.00 91.00 208 LEU A O 1
ATOM 1597 N N . LYS A 1 209 ? 2.559 10.401 9.868 1.00 92.00 209 LYS A N 1
ATOM 1598 C CA . LYS A 1 209 ? 3.347 11.144 8.881 1.00 92.00 209 LYS A CA 1
ATOM 1599 C C . LYS A 1 209 ? 4.737 10.527 8.708 1.00 92.00 209 LYS A C 1
ATOM 1601 O O . LYS A 1 209 ? 5.183 10.358 7.579 1.00 92.00 209 LYS A O 1
ATOM 1606 N N . ALA A 1 210 ? 5.387 10.123 9.800 1.00 92.50 210 ALA A N 1
ATOM 1607 C CA . ALA A 1 210 ? 6.703 9.487 9.743 1.00 92.50 210 ALA A CA 1
ATOM 1608 C C . ALA A 1 210 ? 6.684 8.154 8.969 1.00 92.50 210 ALA A C 1
ATOM 1610 O O . ALA A 1 210 ? 7.582 7.891 8.171 1.00 92.50 210 ALA A O 1
ATOM 1611 N N . ILE A 1 211 ? 5.649 7.325 9.153 1.00 91.06 211 ILE A N 1
ATOM 1612 C CA . ILE A 1 211 ? 5.466 6.083 8.383 1.00 91.06 211 ILE A CA 1
ATOM 1613 C C . ILE A 1 211 ? 5.157 6.404 6.910 1.00 91.06 211 ILE A C 1
ATOM 1615 O O . ILE A 1 211 ? 5.724 5.787 6.002 1.00 91.06 211 ILE A O 1
ATOM 1619 N N . ALA A 1 212 ? 4.296 7.394 6.664 1.00 92.06 212 ALA A N 1
ATOM 1620 C CA . ALA A 1 212 ? 3.905 7.819 5.325 1.00 92.06 212 ALA A CA 1
ATOM 1621 C C . ALA A 1 212 ? 5.071 8.383 4.501 1.00 92.06 212 ALA A C 1
ATOM 1623 O O . ALA A 1 212 ? 5.122 8.198 3.289 1.00 92.06 212 ALA A O 1
ATOM 1624 N N . GLU A 1 213 ? 6.033 9.041 5.140 1.00 92.94 213 GLU A N 1
ATOM 1625 C CA . GLU A 1 213 ? 7.199 9.640 4.482 1.00 92.94 213 GLU A CA 1
ATOM 1626 C C . GLU A 1 213 ? 8.425 8.712 4.476 1.00 92.94 213 GLU A C 1
ATOM 1628 O O . GLU A 1 213 ? 9.466 9.073 3.929 1.00 92.94 213 GLU A O 1
ATOM 1633 N N . ASN A 1 214 ? 8.322 7.505 5.049 1.00 90.50 214 ASN A N 1
ATOM 1634 C CA . ASN A 1 214 ? 9.450 6.585 5.161 1.00 90.50 214 ASN A CA 1
ATOM 1635 C C . ASN A 1 214 ? 9.890 6.043 3.780 1.00 90.50 214 ASN A C 1
ATOM 1637 O O . ASN A 1 214 ? 9.187 5.222 3.181 1.00 90.50 214 ASN A O 1
ATOM 1641 N N . PRO A 1 215 ? 11.096 6.404 3.296 1.00 89.00 215 PRO A N 1
ATOM 1642 C CA . PRO A 1 215 ? 11.564 6.022 1.966 1.00 89.00 215 PRO A CA 1
ATOM 1643 C C . PRO A 1 215 ? 11.923 4.535 1.848 1.00 89.00 215 PRO A C 1
ATOM 1645 O O . PRO A 1 215 ? 12.136 4.046 0.736 1.00 89.00 215 PRO A O 1
ATOM 1648 N N . ASN A 1 216 ? 12.009 3.804 2.964 1.00 88.19 216 ASN A N 1
ATOM 1649 C CA . ASN A 1 216 ? 12.405 2.398 2.965 1.00 88.19 216 ASN A CA 1
ATOM 1650 C C . ASN A 1 216 ? 11.311 1.471 2.438 1.00 88.19 216 ASN A C 1
ATOM 1652 O O . ASN A 1 216 ? 11.636 0.353 2.049 1.00 88.19 216 ASN A O 1
ATOM 1656 N N . PHE A 1 217 ? 10.053 1.913 2.382 1.00 87.38 217 PHE A N 1
ATOM 1657 C CA . PHE A 1 217 ? 8.990 1.143 1.729 1.00 87.38 217 PHE A CA 1
ATOM 1658 C C . PHE A 1 217 ? 9.156 1.107 0.206 1.00 87.38 217 PHE A C 1
ATOM 1660 O O . PHE A 1 217 ? 8.770 0.134 -0.439 1.00 87.38 217 PHE A O 1
ATOM 1667 N N . CYS A 1 218 ? 9.775 2.139 -0.377 1.00 90.56 218 CYS A N 1
ATOM 1668 C CA . CYS A 1 218 ? 9.882 2.234 -1.823 1.00 90.56 218 CYS A CA 1
ATOM 1669 C C . CYS A 1 218 ? 11.002 1.339 -2.349 1.00 90.56 218 CYS A C 1
ATOM 1671 O O . CYS A 1 218 ? 12.181 1.564 -2.055 1.00 90.56 218 CYS A O 1
ATOM 1673 N N . SER A 1 219 ? 10.654 0.358 -3.182 1.00 91.00 219 SER A N 1
ATOM 1674 C CA . SER A 1 219 ? 11.641 -0.423 -3.932 1.00 91.00 219 SER A CA 1
ATOM 1675 C C . SER A 1 219 ? 12.608 0.507 -4.687 1.00 91.00 219 SER A C 1
ATOM 1677 O O . SER A 1 219 ? 12.149 1.446 -5.343 1.00 91.00 219 SER A O 1
ATOM 1679 N N . PRO A 1 220 ? 13.932 0.254 -4.669 1.00 92.19 220 PRO A N 1
ATOM 1680 C CA . PRO A 1 220 ? 14.881 0.994 -5.499 1.00 92.19 220 PRO A CA 1
ATOM 1681 C C . PRO A 1 220 ? 14.531 0.951 -6.995 1.00 92.19 220 PRO A C 1
ATOM 1683 O O . PRO A 1 220 ? 14.666 1.963 -7.681 1.00 92.19 220 PRO A O 1
ATOM 1686 N N . PHE A 1 221 ? 14.010 -0.180 -7.474 1.00 94.12 221 PHE A N 1
ATOM 1687 C CA . PHE A 1 221 ? 13.566 -0.374 -8.854 1.00 94.12 221 PHE A CA 1
ATOM 1688 C C . PHE A 1 221 ? 12.343 0.482 -9.184 1.00 94.12 221 PHE A C 1
ATOM 1690 O O . PHE A 1 221 ? 12.337 1.212 -10.177 1.00 94.12 221 PHE A O 1
ATOM 1697 N N . GLN A 1 222 ? 11.324 0.457 -8.318 1.00 93.50 222 GLN A N 1
ATOM 1698 C CA . GLN A 1 222 ? 10.131 1.285 -8.502 1.00 93.50 222 GLN 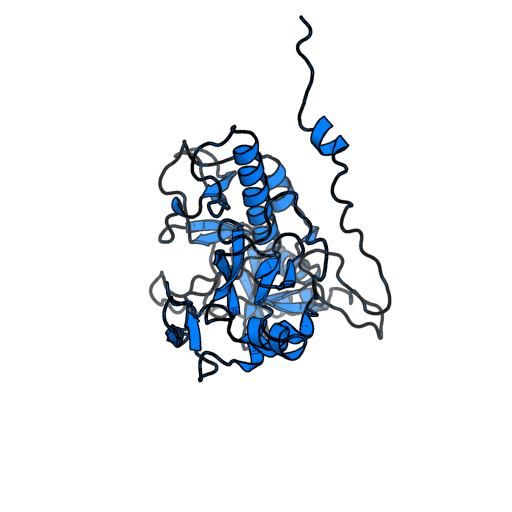A CA 1
ATOM 1699 C C . GLN A 1 222 ? 10.437 2.777 -8.338 1.00 93.50 222 GLN A C 1
ATOM 1701 O O . GLN A 1 222 ? 9.865 3.608 -9.042 1.00 93.50 222 GLN A O 1
ATOM 1706 N N . ARG A 1 223 ? 11.363 3.135 -7.444 1.00 94.56 223 ARG A N 1
ATOM 1707 C CA . ARG A 1 223 ? 11.850 4.507 -7.279 1.00 94.56 223 ARG A CA 1
ATOM 1708 C C . ARG A 1 223 ? 12.480 5.025 -8.565 1.00 94.56 223 ARG A C 1
ATOM 1710 O O . ARG A 1 223 ? 12.093 6.099 -9.006 1.00 94.56 223 ARG A O 1
ATOM 1717 N N . ALA A 1 224 ? 13.364 4.254 -9.199 1.00 96.31 224 ALA A N 1
ATOM 1718 C CA . ALA A 1 224 ? 13.967 4.635 -10.477 1.00 96.31 224 ALA A CA 1
ATOM 1719 C C . ALA A 1 224 ? 12.911 4.839 -11.578 1.00 96.31 224 ALA A C 1
ATOM 1721 O O . ALA A 1 224 ? 12.962 5.821 -12.321 1.00 96.31 224 ALA A O 1
ATOM 1722 N N . ALA A 1 225 ? 11.909 3.956 -11.641 1.00 95.38 225 ALA A N 1
ATOM 1723 C CA . ALA A 1 225 ? 10.785 4.084 -12.567 1.00 95.38 225 ALA A CA 1
ATOM 1724 C C . ALA A 1 225 ? 9.970 5.369 -12.316 1.00 95.38 225 ALA A C 1
ATOM 1726 O O . ALA A 1 225 ? 9.714 6.147 -13.237 1.00 95.38 225 ALA A O 1
ATOM 1727 N N . ASN A 1 226 ? 9.609 5.630 -11.056 1.00 94.19 226 ASN A N 1
ATOM 1728 C CA . ASN A 1 226 ? 8.886 6.836 -10.655 1.00 94.19 226 ASN A CA 1
ATOM 1729 C C . ASN A 1 226 ? 9.704 8.106 -10.938 1.00 94.19 226 ASN A C 1
ATOM 1731 O O . ASN A 1 226 ? 9.156 9.083 -11.431 1.00 94.19 226 ASN A O 1
ATOM 1735 N N . GLU A 1 227 ? 11.011 8.112 -10.670 1.00 95.06 227 GLU A N 1
ATOM 1736 C CA . GLU A 1 227 ? 11.892 9.253 -10.954 1.00 95.06 227 GLU A CA 1
ATOM 1737 C C . GLU A 1 227 ? 11.989 9.564 -12.448 1.00 95.06 227 GLU A C 1
ATOM 1739 O O . GLU A 1 227 ? 12.001 10.737 -12.829 1.00 95.06 227 GLU A O 1
ATOM 1744 N N . TYR A 1 228 ? 12.028 8.535 -13.299 1.00 96.31 228 TYR A N 1
ATOM 1745 C CA . TYR A 1 228 ? 11.955 8.715 -14.746 1.00 96.31 228 TYR A CA 1
ATOM 1746 C C . TYR A 1 228 ? 10.651 9.424 -15.141 1.00 96.31 228 TYR A C 1
ATOM 1748 O O . TYR A 1 228 ? 10.686 10.450 -15.824 1.00 96.31 228 TYR A O 1
ATOM 1756 N N . CYS A 1 229 ? 9.509 8.939 -14.644 1.00 93.94 229 CYS A N 1
ATOM 1757 C CA . CYS A 1 229 ? 8.213 9.560 -14.915 1.00 93.94 229 CYS A CA 1
ATOM 1758 C C . CYS A 1 229 ? 8.133 10.993 -14.383 1.00 93.94 229 CYS A C 1
ATOM 1760 O O . CYS A 1 229 ? 7.658 11.879 -15.092 1.00 93.94 229 CYS A O 1
ATOM 1762 N N . LYS A 1 230 ? 8.682 11.251 -13.190 1.00 93.69 230 LYS A N 1
ATOM 1763 C CA . LYS A 1 230 ? 8.720 12.594 -12.600 1.00 93.69 230 LYS A CA 1
ATOM 1764 C C . LYS A 1 230 ? 9.503 13.588 -13.447 1.00 93.69 230 LYS A C 1
ATOM 1766 O O . LYS A 1 230 ? 9.075 14.726 -13.615 1.00 93.69 230 LYS A O 1
ATOM 1771 N N . LYS A 1 231 ? 10.629 13.156 -14.021 1.00 94.25 231 LYS A N 1
ATOM 1772 C CA . LYS A 1 231 ? 11.431 13.977 -14.941 1.00 94.25 231 LYS A CA 1
ATOM 1773 C C . LYS A 1 231 ? 10.711 14.239 -16.265 1.00 94.25 231 LYS A C 1
ATOM 1775 O O . LYS A 1 231 ? 10.893 15.306 -16.840 1.00 94.25 231 LYS A O 1
ATOM 1780 N N . LYS A 1 232 ? 9.923 13.276 -16.753 1.00 92.56 232 LYS A N 1
ATOM 1781 C CA . LYS A 1 232 ? 9.247 13.357 -18.055 1.00 92.56 232 LYS A CA 1
ATOM 1782 C C . LYS A 1 232 ? 7.940 14.155 -18.020 1.00 92.56 232 LYS A C 1
ATOM 1784 O O . LYS A 1 232 ? 7.683 14.912 -18.949 1.00 92.56 232 LYS A O 1
ATOM 1789 N N . GLN A 1 233 ? 7.110 13.951 -16.998 1.00 88.69 233 GLN A N 1
ATOM 1790 C CA . GLN A 1 233 ? 5.737 14.473 -16.930 1.00 88.69 233 GLN A CA 1
ATOM 1791 C C . GLN A 1 233 ? 5.498 15.447 -15.760 1.00 88.69 233 GLN A C 1
ATOM 1793 O O . GLN A 1 233 ? 4.524 16.193 -15.795 1.00 88.69 233 GLN A O 1
ATOM 1798 N N . GLY A 1 234 ? 6.389 15.497 -14.760 1.00 84.69 234 GLY A N 1
ATOM 1799 C CA . GLY A 1 234 ? 6.288 16.389 -13.597 1.00 84.69 234 GLY A CA 1
ATOM 1800 C C . GLY A 1 234 ? 6.256 15.656 -12.250 1.00 84.69 234 GLY A C 1
ATOM 1801 O O . GLY A 1 234 ? 6.108 14.441 -12.176 1.00 84.69 234 GLY A O 1
ATOM 1802 N N . ALA A 1 235 ? 6.400 16.396 -11.145 1.00 74.94 235 ALA A N 1
ATOM 1803 C CA . ALA A 1 235 ? 6.638 15.833 -9.805 1.00 74.94 235 ALA A CA 1
ATOM 1804 C C . ALA A 1 235 ? 5.544 14.875 -9.281 1.00 74.94 235 ALA A C 1
ATOM 1806 O O . ALA A 1 235 ? 5.830 14.054 -8.406 1.00 74.94 235 ALA A O 1
ATOM 1807 N N . ALA A 1 236 ? 4.327 14.958 -9.823 1.00 80.50 236 ALA A N 1
ATOM 1808 C CA . ALA A 1 236 ? 3.171 14.161 -9.423 1.00 80.50 236 ALA A CA 1
ATOM 1809 C C . ALA A 1 236 ? 2.949 12.907 -10.293 1.00 80.50 236 ALA A C 1
ATOM 1811 O O . ALA A 1 236 ? 1.847 12.381 -10.306 1.00 80.50 236 ALA A O 1
ATOM 1812 N N . SER A 1 237 ? 3.960 12.415 -11.019 1.00 88.94 237 SER A N 1
ATOM 1813 C CA . SER A 1 237 ? 3.826 11.217 -11.864 1.00 88.94 237 SER A CA 1
ATOM 1814 C C . SER A 1 237 ? 4.444 9.958 -11.247 1.00 88.94 237 SER A C 1
ATOM 1816 O O . SER A 1 237 ? 5.503 10.001 -10.613 1.00 88.94 237 SER A O 1
ATOM 1818 N N . VAL A 1 238 ? 3.808 8.811 -11.487 1.00 91.06 238 VAL A N 1
ATOM 1819 C CA . VAL A 1 238 ? 4.239 7.475 -11.054 1.00 91.06 238 VAL A CA 1
ATOM 1820 C C . VAL A 1 238 ? 4.337 6.515 -12.237 1.00 91.06 238 VAL A C 1
ATOM 1822 O O . VAL A 1 238 ? 3.615 6.636 -13.223 1.00 91.06 238 VAL A O 1
ATOM 1825 N N . ALA A 1 239 ? 5.230 5.535 -12.134 1.00 92.56 239 ALA A N 1
ATOM 1826 C CA . ALA A 1 239 ? 5.356 4.456 -13.103 1.00 92.56 239 ALA A CA 1
ATOM 1827 C C . ALA A 1 239 ? 4.467 3.270 -12.721 1.00 92.56 239 ALA A C 1
ATOM 1829 O O . ALA A 1 239 ? 4.433 2.859 -11.554 1.00 92.56 239 ALA A O 1
ATOM 1830 N N . ARG A 1 240 ? 3.807 2.664 -13.708 1.00 89.12 240 ARG A N 1
ATOM 1831 C CA . ARG A 1 240 ? 3.129 1.371 -13.556 1.00 89.12 240 ARG A CA 1
ATOM 1832 C C . ARG A 1 240 ? 3.430 0.459 -14.737 1.00 89.12 240 ARG A C 1
ATOM 1834 O O . ARG A 1 240 ? 3.644 0.921 -15.857 1.00 89.12 240 ARG A O 1
ATOM 1841 N N . ARG A 1 241 ? 3.432 -0.842 -14.463 1.00 86.31 241 ARG A N 1
ATOM 1842 C CA . ARG A 1 241 ? 3.631 -1.918 -15.434 1.00 86.31 241 ARG A CA 1
ATOM 1843 C C . ARG A 1 241 ? 2.297 -2.559 -15.787 1.00 86.31 241 ARG A C 1
ATOM 1845 O O . ARG A 1 241 ? 1.466 -2.811 -14.914 1.00 86.31 241 ARG A O 1
ATOM 1852 N N . HIS A 1 242 ? 2.105 -2.848 -17.062 1.00 83.06 242 HIS A N 1
ATOM 1853 C CA . HIS A 1 242 ? 0.967 -3.602 -17.535 1.00 83.06 242 HIS A CA 1
ATOM 1854 C C . HIS A 1 242 ? 1.094 -5.069 -17.107 1.00 83.06 242 HIS A C 1
ATOM 1856 O O . HIS A 1 242 ? 2.148 -5.686 -17.251 1.00 83.06 242 HIS A O 1
ATOM 1862 N N . THR A 1 243 ? 0.017 -5.649 -16.585 1.00 76.38 243 THR A N 1
ATOM 1863 C CA . THR A 1 243 ? 0.033 -6.976 -15.949 1.00 76.38 243 THR A CA 1
ATOM 1864 C C . THR A 1 243 ? 0.181 -8.139 -16.929 1.00 76.38 243 THR A C 1
ATOM 1866 O O . THR A 1 243 ? 0.448 -9.255 -16.493 1.00 76.38 243 THR A O 1
ATOM 1869 N N . LYS A 1 244 ? -0.014 -7.908 -18.236 1.00 74.69 244 LYS A N 1
ATOM 1870 C CA . LYS A 1 244 ? 0.039 -8.961 -19.270 1.00 74.69 244 LYS A CA 1
ATOM 1871 C C . LYS A 1 244 ? 1.127 -8.776 -20.322 1.00 74.69 244 LYS A C 1
ATOM 1873 O O . LYS A 1 244 ? 1.620 -9.768 -20.839 1.00 74.69 244 LYS A O 1
ATOM 1878 N N . SER A 1 245 ? 1.430 -7.535 -20.699 1.00 76.31 245 SER A N 1
ATOM 1879 C CA . SER A 1 245 ? 2.352 -7.240 -21.810 1.00 76.31 245 SER A CA 1
ATOM 1880 C C . SER A 1 245 ? 3.734 -6.801 -21.345 1.00 76.31 245 SER A C 1
ATOM 1882 O O . SER A 1 245 ? 4.600 -6.576 -22.179 1.00 76.31 245 SER A O 1
ATOM 1884 N N . ASP A 1 246 ? 3.943 -6.661 -20.032 1.00 76.44 246 ASP A N 1
ATOM 1885 C CA . ASP A 1 246 ? 5.180 -6.159 -19.425 1.00 76.44 246 ASP A CA 1
ATOM 1886 C C . ASP A 1 246 ? 5.587 -4.732 -19.812 1.00 76.44 246 ASP A C 1
ATOM 1888 O O . ASP A 1 246 ? 6.639 -4.245 -19.389 1.00 76.44 246 ASP A O 1
ATOM 1892 N N . ASP A 1 247 ? 4.720 -4.036 -20.543 1.00 88.50 247 ASP A N 1
ATOM 1893 C CA . ASP A 1 247 ? 4.887 -2.635 -20.893 1.00 88.50 247 ASP A CA 1
ATOM 1894 C C . ASP A 1 247 ? 4.859 -1.752 -19.649 1.00 88.50 247 ASP A C 1
ATOM 1896 O O . ASP A 1 247 ? 4.151 -2.024 -18.682 1.00 88.50 247 ASP A O 1
ATOM 1900 N N . TRP A 1 248 ? 5.595 -0.649 -19.688 1.00 93.12 248 TRP A N 1
ATOM 1901 C CA . TRP A 1 248 ? 5.585 0.361 -18.635 1.00 93.12 248 TRP A CA 1
ATOM 1902 C C . TRP A 1 248 ? 5.014 1.668 -19.157 1.00 93.12 248 TRP A C 1
ATOM 1904 O O . TRP A 1 248 ? 5.191 1.986 -20.325 1.00 93.12 248 TRP A O 1
ATOM 1914 N N . ALA A 1 249 ? 4.354 2.433 -18.297 1.00 92.44 249 ALA A N 1
ATOM 1915 C CA . ALA A 1 249 ? 3.870 3.767 -18.623 1.00 92.44 249 ALA A CA 1
ATOM 1916 C C . ALA A 1 249 ? 3.876 4.668 -17.382 1.00 92.44 249 ALA A C 1
ATOM 1918 O O . ALA A 1 249 ? 3.959 4.195 -16.242 1.00 92.44 249 ALA A O 1
ATOM 1919 N N . CYS A 1 250 ? 3.808 5.973 -17.630 1.00 91.50 250 CYS A N 1
ATOM 1920 C CA . CYS A 1 250 ? 3.729 7.007 -16.607 1.00 91.50 250 CYS A CA 1
ATOM 1921 C C . CYS A 1 250 ? 2.289 7.506 -16.466 1.00 91.50 250 CYS A C 1
ATOM 1923 O O . CYS A 1 250 ? 1.630 7.772 -17.472 1.00 91.50 250 CYS A O 1
ATOM 1925 N N . PHE A 1 251 ? 1.844 7.655 -15.223 1.00 87.81 251 PHE A N 1
ATOM 1926 C CA . PHE A 1 251 ? 0.499 8.082 -14.848 1.00 87.81 251 PHE A CA 1
ATOM 1927 C C . PHE A 1 251 ? 0.580 9.232 -13.838 1.00 87.81 251 PHE A C 1
ATOM 1929 O O . PHE A 1 251 ? 1.524 9.254 -13.041 1.00 87.81 251 PHE A O 1
ATOM 1936 N N . PRO A 1 252 ? -0.380 10.169 -13.823 1.00 86.00 252 PRO A N 1
ATOM 1937 C CA . PRO A 1 252 ? -0.577 11.063 -12.684 1.00 86.00 252 PRO A CA 1
ATOM 1938 C C . PRO A 1 252 ? -0.856 10.249 -11.409 1.00 86.00 252 PRO A C 1
ATOM 1940 O O . PRO A 1 252 ? -1.527 9.224 -11.462 1.00 86.00 252 PRO A O 1
ATOM 1943 N N . ALA A 1 253 ? -0.295 10.651 -10.269 1.00 78.81 253 ALA A N 1
ATOM 1944 C CA . ALA A 1 253 ? -0.408 9.920 -9.002 1.00 78.81 253 ALA A CA 1
ATOM 1945 C C . ALA A 1 253 ? -1.808 10.027 -8.374 1.00 78.81 253 ALA A C 1
ATOM 1947 O O . ALA A 1 253 ? -2.250 9.113 -7.682 1.00 78.81 253 ALA A O 1
ATOM 1948 N N . ASP A 1 254 ? -2.485 11.145 -8.623 1.00 74.19 254 ASP A N 1
ATOM 1949 C CA . ASP A 1 254 ? -3.857 11.434 -8.213 1.00 74.19 254 ASP A CA 1
ATOM 1950 C C . ASP A 1 254 ? -4.908 10.752 -9.101 1.00 74.19 254 ASP A C 1
ATOM 1952 O O . ASP A 1 254 ? -6.081 10.699 -8.735 1.00 74.19 254 ASP A O 1
ATOM 1956 N N . GLU A 1 255 ? -4.494 10.162 -10.223 1.00 73.94 255 GLU A N 1
ATOM 1957 C CA . GLU A 1 255 ? -5.351 9.366 -11.092 1.00 73.94 255 GLU A CA 1
ATOM 1958 C C . GLU A 1 255 ? -5.100 7.869 -10.890 1.00 73.94 255 GLU A C 1
ATOM 1960 O O . GLU A 1 255 ? -3.968 7.387 -10.803 1.00 73.94 255 GLU A O 1
ATOM 1965 N N . LEU A 1 256 ? -6.181 7.091 -10.845 1.00 62.81 256 LEU A N 1
ATOM 1966 C CA . LEU A 1 256 ? -6.067 5.638 -10.829 1.00 62.81 256 LEU A CA 1
ATOM 1967 C C . LEU A 1 256 ? -5.670 5.148 -12.228 1.00 62.81 256 LEU A C 1
ATOM 1969 O O . LEU A 1 256 ? -6.395 5.431 -13.187 1.00 62.81 256 LEU A O 1
ATOM 1973 N N . PRO A 1 257 ? -4.574 4.381 -12.386 1.00 66.44 257 PRO A N 1
ATOM 1974 C CA . PRO A 1 257 ? -4.272 3.740 -13.654 1.00 66.44 257 PRO A CA 1
ATOM 1975 C C . PRO A 1 257 ? -5.440 2.858 -14.135 1.00 66.44 257 PRO A C 1
ATOM 1977 O O . PRO A 1 257 ? -6.125 2.220 -13.323 1.00 66.44 257 PRO A O 1
ATOM 1980 N N . PRO A 1 258 ? -5.648 2.756 -15.462 1.00 65.75 258 PRO A N 1
ATOM 1981 C CA . PRO A 1 258 ? -6.665 1.881 -16.026 1.00 65.75 258 PRO A CA 1
ATOM 1982 C C . PRO A 1 258 ? -6.476 0.420 -15.587 1.00 65.75 258 PRO A C 1
ATOM 1984 O O . PRO A 1 258 ? -5.342 -0.008 -15.324 1.00 65.75 258 PRO A O 1
ATOM 1987 N N . PRO A 1 259 ? -7.553 -0.388 -15.573 1.00 62.69 259 PRO A N 1
ATOM 1988 C CA . PRO A 1 259 ? -7.453 -1.817 -15.307 1.00 62.69 259 PRO A CA 1
ATOM 1989 C C . PRO A 1 259 ? -6.365 -2.470 -16.168 1.00 62.69 259 PRO A C 1
ATOM 1991 O O . PRO A 1 259 ? -6.304 -2.265 -17.379 1.00 62.69 259 PRO A O 1
ATOM 1994 N N . GLY A 1 260 ? -5.488 -3.246 -15.532 1.00 67.06 260 GLY A N 1
ATOM 1995 C CA . GLY A 1 260 ? -4.333 -3.862 -16.188 1.00 67.06 260 GLY A CA 1
ATOM 1996 C C . GLY A 1 260 ? -3.020 -3.092 -16.033 1.00 67.06 260 GLY A C 1
ATOM 1997 O O . GLY A 1 260 ? -1.978 -3.706 -16.207 1.00 67.06 260 GLY A O 1
ATOM 1998 N N . TRP A 1 261 ? -3.022 -1.821 -15.621 1.00 76.19 261 TRP A N 1
ATOM 1999 C CA . TRP A 1 261 ? -1.807 -1.033 -15.340 1.00 76.19 261 TRP A CA 1
ATOM 2000 C C . TRP A 1 261 ? -1.518 -0.922 -13.835 1.00 76.19 261 TRP A C 1
ATOM 2002 O O . TRP A 1 261 ? -1.248 0.148 -13.299 1.00 76.19 261 TRP A O 1
ATOM 2012 N N . THR A 1 262 ? -1.596 -2.047 -13.126 1.00 76.81 262 THR A N 1
ATOM 2013 C CA . THR A 1 262 ? -1.417 -2.125 -11.661 1.00 76.81 262 THR A CA 1
ATOM 2014 C C . THR A 1 262 ? -0.106 -2.775 -11.230 1.00 76.81 262 THR A C 1
ATOM 2016 O O . THR A 1 262 ? 0.149 -2.945 -10.037 1.00 76.81 262 THR A O 1
ATOM 2019 N N . GLY A 1 263 ? 0.736 -3.153 -12.189 1.00 82.00 263 GLY A N 1
ATOM 2020 C CA . GLY A 1 263 ? 2.045 -3.721 -11.928 1.00 82.00 263 GLY A CA 1
ATOM 2021 C C . GLY A 1 263 ? 3.053 -2.677 -11.455 1.00 82.00 263 GLY A C 1
ATOM 2022 O O . GLY A 1 263 ? 2.959 -1.488 -11.765 1.00 82.00 263 GLY A O 1
ATOM 2023 N N . CYS A 1 264 ? 4.056 -3.145 -10.734 1.00 86.56 264 CYS A N 1
ATOM 2024 C CA . CYS A 1 264 ? 5.203 -2.383 -10.272 1.00 86.56 264 CYS A CA 1
ATOM 2025 C C . CYS A 1 264 ? 6.418 -3.301 -10.105 1.00 86.56 264 CYS A C 1
ATOM 2027 O O . CYS A 1 264 ? 6.339 -4.502 -10.377 1.00 86.56 264 CYS A O 1
ATOM 2029 N N . ALA A 1 265 ? 7.546 -2.727 -9.690 1.00 88.25 265 ALA A N 1
ATOM 2030 C CA . ALA A 1 265 ? 8.759 -3.477 -9.396 1.00 88.25 265 ALA A CA 1
ATOM 2031 C C . ALA A 1 265 ? 8.931 -3.644 -7.880 1.00 88.25 265 ALA A C 1
ATOM 2033 O O . ALA A 1 265 ? 8.971 -2.654 -7.146 1.00 88.25 265 ALA A O 1
ATOM 2034 N N . ASP A 1 266 ? 9.061 -4.882 -7.403 1.00 82.44 266 ASP A N 1
ATOM 2035 C CA . ASP A 1 266 ? 9.477 -5.128 -6.021 1.00 82.44 266 ASP A CA 1
ATOM 2036 C C . ASP A 1 266 ? 10.955 -4.764 -5.809 1.00 82.44 266 ASP A C 1
ATOM 2038 O O . ASP A 1 266 ? 11.640 -4.282 -6.716 1.00 82.44 266 ASP A O 1
ATOM 2042 N N . ASN A 1 267 ? 11.458 -4.920 -4.586 1.00 82.81 267 ASN A N 1
ATOM 2043 C CA . ASN A 1 267 ? 12.840 -4.570 -4.268 1.00 82.81 267 ASN A CA 1
ATOM 2044 C C . ASN A 1 267 ? 13.885 -5.544 -4.835 1.00 82.81 267 ASN A C 1
ATOM 2046 O O . ASN A 1 267 ? 15.060 -5.197 -4.806 1.00 82.81 267 ASN A O 1
ATOM 2050 N N . CYS A 1 268 ? 13.481 -6.668 -5.434 1.00 81.12 268 CYS A N 1
ATOM 2051 C CA . CYS A 1 268 ? 14.333 -7.541 -6.247 1.00 81.12 268 CYS A CA 1
ATOM 2052 C C . CYS A 1 268 ? 14.281 -7.210 -7.751 1.00 81.12 268 CYS A C 1
ATOM 2054 O O . CYS A 1 268 ? 14.985 -7.838 -8.538 1.00 81.12 268 CYS A O 1
ATOM 2056 N N . GLY A 1 269 ? 13.452 -6.245 -8.164 1.00 82.94 269 GLY A N 1
ATOM 2057 C CA . GLY A 1 269 ? 13.235 -5.901 -9.571 1.00 82.94 269 GLY A CA 1
ATOM 2058 C C . GLY A 1 269 ? 12.240 -6.818 -10.285 1.00 82.94 269 GLY A C 1
ATOM 2059 O O . GLY A 1 269 ? 12.046 -6.685 -11.496 1.00 82.94 269 GLY A O 1
ATOM 2060 N N . ASN A 1 270 ? 11.575 -7.719 -9.556 1.00 84.50 270 ASN A N 1
ATOM 2061 C CA . ASN A 1 270 ? 10.544 -8.585 -10.109 1.00 84.50 270 ASN A CA 1
ATOM 2062 C C . ASN A 1 270 ? 9.208 -7.849 -10.213 1.00 84.50 270 ASN A C 1
ATOM 2064 O O . ASN A 1 270 ? 8.975 -6.809 -9.593 1.00 84.50 270 ASN A O 1
ATOM 2068 N N . PHE A 1 271 ? 8.302 -8.414 -11.008 1.00 79.56 271 PHE A N 1
ATOM 2069 C CA . PHE A 1 271 ? 6.928 -7.939 -11.074 1.00 79.56 271 PHE A CA 1
ATOM 2070 C C . PHE A 1 271 ? 6.227 -8.113 -9.719 1.00 79.56 271 PHE A C 1
ATOM 2072 O O . PHE A 1 271 ? 6.212 -9.201 -9.148 1.00 79.56 271 PHE A O 1
ATOM 2079 N N . SER A 1 272 ? 5.574 -7.052 -9.255 1.00 79.62 272 SER A N 1
ATOM 2080 C CA . SER A 1 272 ? 4.642 -7.080 -8.131 1.00 79.62 272 SER A CA 1
ATOM 2081 C C . SER A 1 272 ? 3.392 -6.268 -8.459 1.00 79.62 272 SER A C 1
ATOM 2083 O O . SER A 1 272 ? 3.369 -5.483 -9.403 1.00 79.62 272 SER A O 1
ATOM 2085 N N . PHE A 1 273 ? 2.337 -6.459 -7.674 1.00 76.44 273 PHE A N 1
ATOM 2086 C CA . PHE A 1 273 ? 1.125 -5.647 -7.754 1.00 76.44 273 PHE A CA 1
ATOM 2087 C C . PHE A 1 273 ? 1.220 -4.484 -6.772 1.00 76.44 273 PHE A C 1
ATOM 2089 O O . PHE A 1 273 ? 1.459 -4.718 -5.586 1.00 76.44 273 PHE A O 1
ATOM 2096 N N . CYS A 1 274 ? 0.963 -3.269 -7.250 1.00 71.12 274 CYS A N 1
ATOM 2097 C CA . CYS A 1 274 ? 0.899 -2.069 -6.425 1.00 71.12 274 CYS A CA 1
ATOM 2098 C C . CYS A 1 274 ? -0.535 -1.569 -6.253 1.00 71.12 274 CYS A C 1
ATOM 2100 O O . CYS A 1 274 ? -1.414 -1.825 -7.079 1.00 71.12 274 CYS A O 1
ATOM 2102 N N . THR A 1 275 ? -0.757 -0.819 -5.173 1.00 66.44 275 THR A N 1
ATOM 2103 C CA . THR A 1 275 ? -2.015 -0.110 -4.932 1.00 66.44 275 THR A CA 1
ATOM 2104 C C . THR A 1 275 ? -2.289 0.872 -6.075 1.00 66.44 275 THR A C 1
ATOM 2106 O O . THR A 1 275 ? -1.386 1.601 -6.499 1.00 66.44 275 THR A O 1
ATOM 2109 N N . GLY A 1 276 ? -3.537 0.927 -6.548 1.00 52.31 276 GLY A N 1
ATOM 2110 C CA . GLY A 1 276 ? -3.963 1.976 -7.479 1.00 52.31 276 GLY A CA 1
ATOM 2111 C C . GLY A 1 276 ? -4.984 1.577 -8.538 1.00 52.31 276 GLY A C 1
ATOM 2112 O O . GLY A 1 276 ? -5.031 2.223 -9.568 1.00 52.31 276 GLY A O 1
ATOM 2113 N N . SER A 1 277 ? -5.812 0.552 -8.348 1.00 46.31 277 SER A N 1
ATOM 2114 C CA . SER A 1 277 ? -6.978 0.380 -9.223 1.00 46.31 277 SER A CA 1
ATOM 2115 C C . SER A 1 277 ? -8.230 0.248 -8.380 1.00 46.31 277 SER A C 1
ATOM 2117 O O . SER A 1 277 ? -8.205 -0.392 -7.329 1.00 46.31 277 SER A O 1
ATOM 2119 N N . LEU A 1 278 ? -9.289 0.905 -8.844 1.00 41.69 278 LEU A N 1
ATOM 2120 C CA . LEU A 1 278 ? -10.664 0.523 -8.588 1.00 41.69 278 LEU A CA 1
ATOM 2121 C C . LEU A 1 278 ? -11.114 -0.246 -9.825 1.00 41.69 278 LEU A C 1
ATOM 2123 O O . LEU A 1 278 ? -11.222 0.341 -10.905 1.00 41.69 278 LEU A O 1
ATOM 2127 N N . ALA A 1 279 ? -11.399 -1.536 -9.700 1.00 36.75 279 ALA A N 1
ATOM 2128 C CA . ALA A 1 279 ? -12.280 -2.147 -10.679 1.00 36.75 279 ALA A CA 1
ATOM 2129 C C . ALA A 1 279 ? -13.728 -1.763 -10.314 1.00 36.75 279 ALA A C 1
ATOM 2131 O O . ALA A 1 279 ? -14.202 -2.085 -9.231 1.00 36.75 279 ALA A O 1
ATOM 2132 N N . GLU A 1 280 ? -14.380 -1.049 -11.239 1.00 34.22 280 GLU A N 1
ATOM 2133 C CA . GLU A 1 280 ? -15.842 -0.900 -11.374 1.00 34.22 280 GLU A CA 1
ATOM 2134 C C . GLU A 1 280 ? -16.617 0.122 -10.507 1.00 34.22 280 GLU A C 1
ATOM 2136 O O . GLU A 1 280 ? -17.677 -0.215 -9.989 1.00 34.22 280 GLU A O 1
ATOM 2141 N N . VAL A 1 281 ? -16.217 1.403 -10.441 1.00 31.28 281 VAL A N 1
ATOM 2142 C CA . VAL A 1 281 ? -17.177 2.471 -10.021 1.00 31.28 281 VAL A CA 1
ATOM 2143 C C . VAL A 1 281 ? -17.310 3.635 -11.007 1.00 31.28 281 VAL A C 1
ATOM 2145 O O . VAL A 1 281 ? -18.295 4.365 -10.970 1.00 31.28 281 VAL A O 1
ATOM 2148 N N . VAL A 1 282 ? -16.425 3.761 -11.994 1.00 30.67 282 VAL A N 1
ATOM 2149 C CA . VAL A 1 282 ? -16.659 4.680 -13.114 1.00 30.67 282 VAL A CA 1
ATOM 2150 C C . VAL A 1 282 ? -16.874 3.828 -14.347 1.00 30.67 282 VAL A C 1
ATOM 2152 O O . VAL A 1 282 ? -16.061 2.951 -14.641 1.00 30.67 282 VAL A O 1
ATOM 2155 N N . SER A 1 283 ? -18.013 4.043 -15.008 1.00 30.31 283 SER A N 1
ATOM 2156 C CA . SER A 1 283 ? -18.372 3.483 -16.310 1.00 30.31 283 SER A CA 1
ATOM 2157 C C . SER A 1 283 ? -17.134 3.204 -17.149 1.00 30.31 283 SER A C 1
ATOM 2159 O O . SER A 1 283 ? -16.266 4.072 -17.222 1.00 30.31 283 SER A O 1
ATOM 2161 N N . ALA A 1 284 ? -17.094 2.041 -17.795 1.00 31.28 284 ALA A N 1
ATOM 2162 C CA . ALA A 1 284 ? -16.117 1.674 -18.806 1.00 31.28 284 ALA A CA 1
ATOM 2163 C C . ALA A 1 284 ? -16.001 2.745 -19.911 1.00 31.28 284 ALA A C 1
ATOM 2165 O O . ALA A 1 284 ? -16.489 2.581 -21.023 1.00 31.28 284 ALA A O 1
ATOM 2166 N N . ALA A 1 285 ? -15.312 3.841 -19.622 1.00 31.97 285 ALA A N 1
ATOM 2167 C CA . ALA A 1 285 ? -14.484 4.503 -20.586 1.00 31.97 285 ALA A CA 1
ATOM 2168 C C . ALA A 1 285 ? -13.245 3.618 -20.634 1.00 31.97 285 ALA A C 1
ATOM 2170 O O . ALA A 1 285 ? -12.376 3.674 -19.768 1.00 31.97 285 ALA A O 1
ATOM 2171 N N . THR A 1 286 ? -13.191 2.727 -21.622 1.00 36.19 286 THR A N 1
ATOM 2172 C CA . THR A 1 286 ? -11.911 2.332 -22.207 1.00 36.19 286 THR A CA 1
ATOM 2173 C C . THR A 1 286 ? -11.048 3.585 -22.267 1.00 36.19 286 THR A C 1
ATOM 2175 O O . THR A 1 286 ? -11.363 4.459 -23.069 1.00 36.19 286 THR A O 1
ATOM 2178 N N . ALA A 1 287 ? -10.044 3.723 -21.396 1.00 42.50 287 ALA A N 1
ATOM 2179 C CA . ALA A 1 287 ? -9.104 4.829 -21.494 1.00 42.50 287 ALA A CA 1
ATOM 2180 C C . ALA A 1 287 ? -8.418 4.677 -22.861 1.00 42.50 287 ALA A C 1
ATOM 2182 O O . ALA A 1 287 ? -7.676 3.707 -23.057 1.00 42.50 287 AL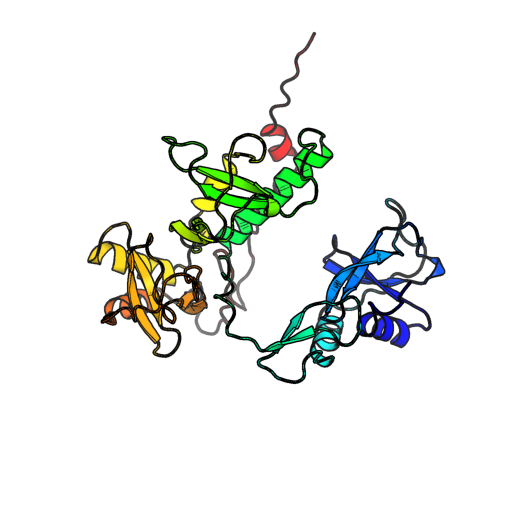A A O 1
ATOM 2183 N N . PRO A 1 288 ? -8.711 5.532 -23.854 1.00 41.41 288 PRO A N 1
ATOM 2184 C CA . PRO A 1 288 ? -8.113 5.386 -25.166 1.00 41.41 288 PRO A CA 1
ATOM 2185 C C . PRO A 1 288 ? -6.637 5.785 -25.048 1.00 41.41 288 PRO A C 1
ATOM 2187 O O . PRO A 1 288 ? -6.331 6.873 -24.574 1.00 41.41 288 PRO A O 1
ATOM 2190 N N . GLY A 1 289 ? -5.717 4.933 -25.506 1.00 57.62 289 GLY A N 1
ATOM 2191 C CA . GLY A 1 289 ? -4.381 5.385 -25.909 1.00 57.62 289 GLY A CA 1
ATOM 2192 C C . GLY A 1 289 ? -3.299 5.543 -24.834 1.00 57.62 289 GLY A C 1
ATOM 2193 O O . GLY A 1 289 ? -2.428 6.390 -25.026 1.00 57.62 289 GLY A O 1
ATOM 2194 N N . VAL A 1 290 ? -3.267 4.731 -23.766 1.00 70.88 290 VAL A N 1
ATOM 2195 C CA . VAL A 1 290 ? -2.044 4.634 -22.935 1.00 70.88 290 VAL A CA 1
ATOM 2196 C C . VAL A 1 290 ? -0.892 4.150 -23.819 1.00 70.88 290 VAL A C 1
ATOM 2198 O O . VAL A 1 290 ? -0.925 3.030 -24.325 1.00 70.88 290 VAL A O 1
ATOM 2201 N N . GLN A 1 291 ? 0.106 5.007 -24.032 1.00 82.06 291 GLN A N 1
ATOM 2202 C CA . GLN A 1 291 ? 1.287 4.689 -24.833 1.00 82.06 291 GLN A CA 1
ATOM 2203 C C . GLN A 1 291 ? 2.365 4.069 -23.936 1.00 82.06 291 GLN A C 1
ATOM 2205 O O . GLN A 1 291 ? 2.811 4.741 -23.000 1.00 82.06 291 GLN A O 1
ATOM 2210 N N . PRO A 1 292 ? 2.808 2.826 -24.209 1.00 89.81 292 PRO A N 1
ATOM 2211 C CA . PRO A 1 292 ? 3.980 2.257 -23.564 1.00 89.81 292 PRO A CA 1
ATOM 2212 C C . PRO A 1 292 ? 5.197 3.172 -23.695 1.00 89.81 292 PRO A C 1
ATOM 2214 O O . PRO A 1 292 ? 5.472 3.744 -24.750 1.00 89.81 292 PRO A O 1
ATOM 2217 N N . ASP A 1 293 ? 5.951 3.272 -22.614 1.00 92.56 293 ASP A N 1
ATOM 2218 C CA . ASP A 1 293 ? 7.170 4.045 -22.512 1.00 92.56 293 ASP A CA 1
ATOM 2219 C C . ASP A 1 293 ? 8.351 3.123 -22.176 1.00 92.56 293 ASP A C 1
ATOM 2221 O O . ASP A 1 293 ? 8.596 2.803 -21.004 1.00 92.56 293 ASP A O 1
ATOM 2225 N N . PRO A 1 294 ? 9.132 2.695 -23.185 1.00 93.00 294 PRO A N 1
ATOM 2226 C CA . PRO A 1 294 ? 10.274 1.817 -22.958 1.00 93.00 294 PRO A CA 1
ATOM 2227 C C . PRO A 1 294 ? 11.368 2.479 -22.105 1.00 93.00 294 PRO A C 1
ATOM 2229 O O . PRO A 1 294 ? 12.201 1.777 -21.529 1.00 93.00 294 PRO A O 1
ATOM 2232 N N . GLY A 1 295 ? 11.373 3.813 -21.973 1.00 95.81 295 GLY A N 1
ATOM 2233 C CA . GLY A 1 295 ? 12.316 4.529 -21.115 1.00 95.81 295 GLY A CA 1
ATOM 2234 C C . GLY A 1 295 ? 12.163 4.175 -19.635 1.00 95.81 295 GLY A C 1
ATOM 2235 O O . GLY A 1 295 ? 13.163 4.088 -18.923 1.00 95.81 295 GLY A O 1
ATOM 2236 N N . VAL A 1 296 ? 10.941 3.864 -19.194 1.00 95.56 296 VAL A N 1
ATOM 2237 C CA . VAL A 1 296 ? 10.670 3.419 -17.820 1.00 95.56 296 VAL A CA 1
ATOM 2238 C C . VAL A 1 296 ? 11.302 2.048 -17.567 1.00 95.56 296 VAL A C 1
ATOM 2240 O O . VAL A 1 296 ? 11.974 1.851 -16.556 1.00 95.56 296 VAL A O 1
ATOM 2243 N N . ALA A 1 297 ? 11.167 1.110 -18.510 1.00 93.38 297 ALA A N 1
ATOM 2244 C CA . ALA A 1 297 ? 11.785 -0.211 -18.401 1.00 93.38 297 ALA A CA 1
ATOM 2245 C C . ALA A 1 297 ? 13.322 -0.121 -18.373 1.00 93.38 297 ALA A C 1
ATOM 2247 O O . ALA A 1 297 ? 13.973 -0.841 -17.614 1.00 93.38 297 ALA A O 1
ATOM 2248 N N . THR A 1 298 ? 13.908 0.789 -19.159 1.00 95.38 298 THR A N 1
ATOM 2249 C CA . THR A 1 298 ? 15.349 1.088 -19.119 1.00 95.38 298 THR A CA 1
ATOM 2250 C C . THR A 1 298 ? 15.775 1.633 -17.756 1.00 95.38 298 THR A C 1
ATOM 2252 O O . THR A 1 298 ? 16.792 1.196 -17.222 1.00 95.38 298 THR A O 1
ATOM 2255 N N . ALA A 1 299 ? 14.986 2.532 -17.157 1.00 96.38 299 ALA A N 1
ATOM 2256 C CA . ALA A 1 299 ? 15.256 3.062 -15.822 1.00 96.38 299 ALA A CA 1
ATOM 2257 C C . ALA A 1 299 ? 15.246 1.957 -14.753 1.00 96.38 299 ALA A C 1
ATOM 2259 O O . ALA A 1 299 ? 16.171 1.887 -13.948 1.00 96.38 299 ALA A O 1
ATOM 2260 N N . VAL A 1 300 ? 14.270 1.043 -14.793 1.00 93.62 300 VAL A N 1
ATOM 2261 C CA . VAL A 1 300 ? 14.205 -0.118 -13.886 1.00 93.62 300 VAL A CA 1
ATOM 2262 C C . VAL A 1 300 ? 15.440 -1.010 -14.039 1.00 93.62 300 VAL A C 1
ATOM 2264 O O . VAL A 1 300 ? 16.084 -1.337 -13.049 1.00 93.62 300 VAL A O 1
ATOM 2267 N N . LYS A 1 301 ? 15.813 -1.361 -15.277 1.00 93.12 301 LYS A N 1
ATOM 2268 C CA . LYS A 1 301 ? 16.979 -2.219 -15.569 1.00 93.12 301 LYS A CA 1
ATOM 2269 C C . LYS A 1 301 ? 18.325 -1.584 -15.212 1.00 93.12 301 LYS A C 1
ATOM 2271 O O . LYS A 1 301 ? 19.317 -2.295 -15.104 1.00 93.12 301 LYS A O 1
ATOM 2276 N N . SER A 1 302 ? 18.373 -0.259 -15.069 1.00 94.31 302 SER A N 1
ATOM 2277 C CA . SER A 1 302 ? 19.589 0.472 -14.690 1.00 94.31 302 SER A CA 1
ATOM 2278 C C . SER A 1 302 ? 19.933 0.347 -13.203 1.00 94.31 302 SER A C 1
ATOM 2280 O O . SER A 1 302 ? 21.059 0.647 -12.808 1.00 94.31 302 SER A O 1
ATOM 2282 N N . VAL A 1 303 ? 18.980 -0.103 -12.382 1.00 93.31 303 VAL A N 1
ATOM 2283 C CA . VAL A 1 303 ? 19.197 -0.326 -10.954 1.00 93.31 303 VAL A CA 1
ATOM 2284 C C . VAL A 1 303 ? 20.054 -1.585 -10.779 1.00 93.31 303 VAL A C 1
ATOM 2286 O O . VAL A 1 303 ? 19.675 -2.643 -11.287 1.00 93.31 303 VAL A O 1
ATOM 2289 N N . PRO A 1 304 ? 21.202 -1.500 -10.079 1.00 89.56 304 PRO A N 1
ATOM 2290 C CA . PRO A 1 304 ? 22.053 -2.658 -9.833 1.00 89.56 304 PRO A CA 1
ATOM 2291 C C . PRO A 1 304 ? 21.305 -3.782 -9.117 1.00 89.56 304 PRO A C 1
ATOM 2293 O O . PRO A 1 304 ? 20.425 -3.525 -8.291 1.00 89.56 304 PRO A O 1
ATOM 2296 N N . ALA A 1 305 ? 21.701 -5.025 -9.397 1.00 84.06 305 ALA A N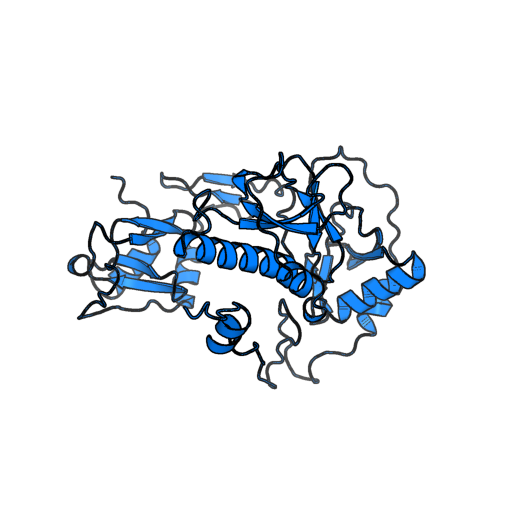 1
ATOM 2297 C CA . ALA A 1 305 ? 21.197 -6.170 -8.657 1.00 84.06 305 ALA A CA 1
ATOM 2298 C C . ALA A 1 305 ? 21.471 -5.972 -7.150 1.00 84.06 305 ALA A C 1
ATOM 2300 O O . ALA A 1 305 ? 22.589 -5.612 -6.773 1.00 84.06 305 ALA A O 1
ATOM 2301 N N . PRO A 1 306 ? 20.463 -6.167 -6.288 1.00 83.00 306 PRO A N 1
ATOM 2302 C CA . PRO A 1 306 ? 20.585 -5.894 -4.860 1.00 83.00 306 PRO A CA 1
ATOM 2303 C C . PRO A 1 306 ? 21.353 -6.987 -4.106 1.00 83.00 306 PRO A C 1
ATOM 2305 O O . PRO A 1 306 ? 21.832 -6.727 -3.005 1.00 83.00 306 PRO A O 1
ATOM 2308 N N . CYS A 1 307 ? 21.466 -8.181 -4.691 1.00 80.50 307 CYS A N 1
ATOM 2309 C CA . CYS A 1 307 ? 22.232 -9.308 -4.168 1.00 80.50 307 CYS A CA 1
ATOM 2310 C C . CYS A 1 307 ? 23.463 -9.580 -5.036 1.00 80.50 307 CYS A C 1
ATOM 2312 O O . CYS A 1 307 ? 23.504 -9.190 -6.208 1.00 80.50 307 CYS A O 1
ATOM 2314 N N . LEU A 1 308 ? 24.460 -10.255 -4.462 1.00 83.06 308 LEU A N 1
ATOM 2315 C CA . LEU A 1 308 ? 25.660 -10.662 -5.188 1.00 83.06 308 LEU A CA 1
ATOM 2316 C C . LEU A 1 308 ? 25.338 -11.751 -6.220 1.00 83.06 308 LEU A C 1
ATOM 2318 O O . LEU A 1 308 ? 24.332 -12.455 -6.133 1.00 83.06 308 LEU A O 1
ATOM 2322 N N . GLU A 1 309 ? 26.216 -11.905 -7.210 1.00 80.31 309 GLU A N 1
ATOM 2323 C CA . GLU A 1 309 ? 26.087 -12.961 -8.214 1.00 80.31 309 GLU A CA 1
ATOM 2324 C C . GLU A 1 309 ? 26.061 -14.346 -7.542 1.00 80.31 309 GLU A C 1
ATOM 2326 O O . GLU A 1 309 ? 26.941 -14.684 -6.751 1.00 80.31 309 GLU A O 1
ATOM 2331 N N . GLY A 1 310 ? 25.024 -15.135 -7.838 1.00 76.62 310 GLY A N 1
ATOM 2332 C CA . GLY A 1 310 ? 24.792 -16.448 -7.230 1.00 76.62 310 GLY A CA 1
ATOM 2333 C C . GLY A 1 310 ? 23.959 -16.441 -5.940 1.00 76.62 310 GLY A C 1
ATOM 2334 O O . GLY A 1 310 ? 23.602 -17.517 -5.466 1.00 76.62 310 GLY A O 1
ATOM 2335 N N . GLU A 1 311 ? 23.606 -15.277 -5.386 1.00 79.50 311 GLU A N 1
ATOM 2336 C CA . GLU A 1 311 ? 22.653 -15.177 -4.275 1.00 79.50 311 GLU A CA 1
ATOM 2337 C C . GLU A 1 311 ? 21.201 -15.107 -4.773 1.00 79.50 311 GLU A C 1
ATOM 2339 O O . GLU A 1 311 ? 20.893 -14.477 -5.786 1.00 79.50 311 GLU A O 1
ATOM 2344 N N . GLU A 1 312 ? 20.282 -15.719 -4.025 1.00 79.81 312 GLU A N 1
ATOM 2345 C CA . GLU A 1 312 ? 18.848 -15.618 -4.297 1.00 79.81 312 GLU A CA 1
ATOM 2346 C C . GLU A 1 312 ? 18.267 -14.389 -3.592 1.00 79.81 312 GLU A C 1
ATOM 2348 O O . GLU A 1 312 ? 18.442 -14.221 -2.382 1.00 79.81 312 GLU A O 1
ATOM 2353 N N . CYS A 1 313 ? 17.561 -13.545 -4.348 1.00 76.81 313 CYS A N 1
ATOM 2354 C CA . CYS A 1 313 ? 16.876 -12.362 -3.836 1.00 76.81 313 CYS A CA 1
ATOM 2355 C C . CYS A 1 313 ? 15.439 -12.700 -3.432 1.00 76.81 313 CYS A C 1
ATOM 2357 O O . CYS A 1 313 ? 14.631 -13.094 -4.274 1.00 76.81 313 CYS A O 1
ATOM 2359 N N . THR A 1 314 ? 15.087 -12.491 -2.164 1.00 79.12 314 THR A N 1
ATOM 2360 C CA . THR A 1 314 ? 13.702 -12.578 -1.685 1.00 79.12 314 THR A CA 1
ATOM 2361 C C . THR A 1 314 ? 13.177 -11.193 -1.334 1.00 79.12 314 THR A C 1
ATOM 2363 O O . THR A 1 314 ? 13.695 -10.522 -0.434 1.00 79.12 314 THR A O 1
ATOM 2366 N N . ALA A 1 315 ? 12.117 -10.789 -2.033 1.00 69.12 315 ALA A N 1
ATOM 2367 C CA . ALA A 1 315 ? 11.509 -9.482 -1.865 1.00 69.12 315 ALA A CA 1
ATOM 2368 C C . ALA A 1 315 ? 10.844 -9.309 -0.489 1.00 69.12 315 ALA A C 1
ATOM 2370 O O . ALA A 1 315 ? 10.332 -10.254 0.114 1.00 69.12 315 ALA A O 1
ATOM 2371 N N . THR A 1 316 ? 10.829 -8.072 -0.000 1.00 68.56 316 THR A N 1
ATOM 2372 C CA . THR A 1 316 ? 10.245 -7.681 1.293 1.00 68.56 316 THR A CA 1
ATOM 2373 C C . THR A 1 316 ? 9.466 -6.377 1.150 1.00 68.56 316 THR A C 1
ATOM 2375 O O . THR A 1 316 ? 9.726 -5.582 0.253 1.00 68.56 316 THR A O 1
ATOM 2378 N N . GLY A 1 317 ? 8.539 -6.117 2.073 1.00 67.44 317 GLY A N 1
ATOM 2379 C CA . GLY A 1 317 ? 7.767 -4.868 2.090 1.00 67.44 317 GLY A CA 1
ATOM 2380 C C . GLY A 1 317 ? 8.545 -3.615 2.506 1.00 67.44 317 GLY A C 1
ATOM 2381 O O . GLY A 1 317 ? 8.036 -2.505 2.402 1.00 67.44 317 GLY A O 1
ATOM 2382 N N . LEU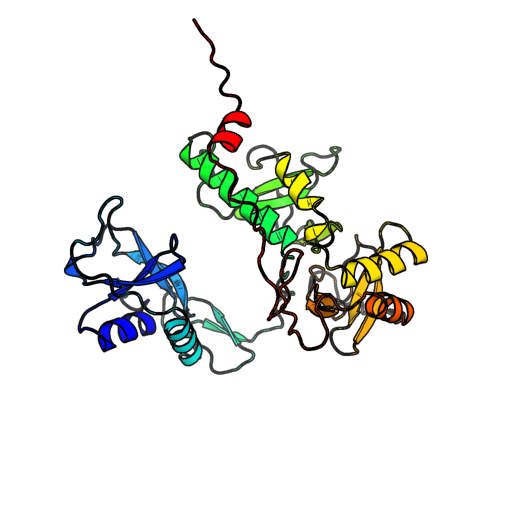 A 1 318 ? 9.768 -3.792 3.006 1.00 74.44 318 LEU A N 1
ATOM 2383 C CA . LEU A 1 318 ? 10.670 -2.748 3.484 1.00 74.44 318 LEU A CA 1
ATOM 2384 C C . LEU A 1 318 ? 12.093 -3.110 3.072 1.00 74.44 318 LEU A C 1
ATOM 2386 O O . LEU A 1 318 ? 12.503 -4.261 3.215 1.00 74.44 318 LEU A O 1
ATOM 2390 N N . ASN A 1 319 ? 12.859 -2.126 2.619 1.00 70.69 319 ASN A N 1
ATOM 2391 C CA . ASN A 1 319 ? 14.290 -2.279 2.399 1.00 70.69 319 ASN A CA 1
ATOM 2392 C C . ASN A 1 319 ? 15.058 -2.341 3.739 1.00 70.69 319 ASN A C 1
ATOM 2394 O O . ASN A 1 319 ? 14.675 -1.649 4.687 1.00 70.69 319 ASN A O 1
ATOM 2398 N N . PRO A 1 320 ? 16.180 -3.085 3.806 1.00 71.50 320 PRO A N 1
ATOM 2399 C CA . PRO A 1 320 ? 16.721 -3.937 2.748 1.00 71.50 320 PRO A CA 1
ATOM 2400 C C . PRO A 1 320 ? 15.960 -5.266 2.619 1.00 71.50 320 PRO A C 1
ATOM 2402 O O . PRO A 1 320 ? 15.339 -5.753 3.563 1.00 71.50 320 PRO A O 1
ATOM 2405 N N . LEU A 1 321 ? 16.044 -5.851 1.430 1.00 70.19 321 LEU A N 1
ATOM 2406 C CA . LEU A 1 321 ? 15.543 -7.191 1.132 1.00 70.19 321 LEU A CA 1
ATOM 2407 C C . LEU A 1 321 ? 16.432 -8.303 1.692 1.00 70.19 321 LEU A C 1
ATOM 2409 O O . LEU A 1 321 ? 17.405 -8.043 2.403 1.00 70.19 321 LEU A O 1
ATOM 2413 N N . TYR A 1 322 ? 16.092 -9.553 1.373 1.00 70.19 322 TYR A N 1
ATOM 2414 C CA . TYR A 1 322 ? 16.902 -10.709 1.734 1.00 70.19 322 TYR A CA 1
ATOM 2415 C C . TYR A 1 322 ? 17.719 -11.271 0.571 1.00 70.19 322 TYR A C 1
ATOM 2417 O O . TYR A 1 322 ? 17.149 -11.571 -0.471 1.00 70.19 322 TYR A O 1
ATOM 2425 N N . CYS A 1 323 ? 19.008 -11.516 0.814 1.00 72.12 323 CYS A N 1
ATOM 2426 C CA . CYS A 1 323 ? 19.874 -12.321 -0.041 1.00 72.12 323 CYS A CA 1
ATOM 2427 C C . CYS A 1 323 ? 20.259 -13.621 0.688 1.00 72.12 323 CYS A C 1
ATOM 2429 O O . CYS A 1 323 ? 20.644 -13.581 1.860 1.00 72.12 323 CYS A O 1
ATOM 2431 N N . SER A 1 324 ? 20.135 -14.778 0.028 1.00 67.44 324 SER A N 1
ATOM 2432 C CA . SER A 1 324 ? 20.239 -16.115 0.648 1.00 67.44 324 SER A CA 1
ATOM 2433 C C . SER A 1 324 ? 21.491 -16.353 1.511 1.00 67.44 324 SER A C 1
ATOM 2435 O O . SER A 1 324 ? 21.392 -17.036 2.535 1.00 67.44 324 SER A O 1
ATOM 2437 N N . HIS A 1 325 ? 22.643 -15.771 1.156 1.00 58.94 325 HIS A N 1
ATOM 2438 C CA . HIS A 1 325 ? 23.929 -16.009 1.829 1.00 58.94 325 HIS A CA 1
ATOM 2439 C C . HIS A 1 325 ? 24.421 -14.859 2.723 1.00 58.94 325 HIS A C 1
ATOM 2441 O O . HIS A 1 325 ? 25.318 -15.068 3.542 1.00 58.94 325 HIS A O 1
ATOM 2447 N N . THR A 1 326 ? 23.808 -13.678 2.655 1.00 53.28 326 THR A N 1
ATOM 2448 C CA . THR A 1 326 ? 24.180 -12.509 3.463 1.00 53.28 326 THR A CA 1
ATOM 2449 C C . THR A 1 326 ? 22.999 -12.045 4.332 1.00 53.28 326 THR A C 1
ATOM 2451 O O . THR A 1 326 ? 21.999 -11.519 3.850 1.00 53.28 326 THR A O 1
ATOM 2454 N N . ARG A 1 327 ? 23.089 -12.218 5.664 1.00 44.03 327 ARG A N 1
ATOM 2455 C CA . ARG A 1 327 ? 22.185 -11.570 6.648 1.00 44.03 327 ARG A CA 1
ATOM 2456 C C . ARG A 1 327 ? 22.869 -11.336 8.010 1.00 44.03 327 ARG A C 1
ATOM 2458 O O . ARG A 1 327 ? 23.836 -12.042 8.286 1.00 44.03 327 ARG A O 1
ATOM 2465 N N . PRO A 1 328 ? 22.379 -10.403 8.875 1.00 47.19 328 PRO A N 1
ATOM 2466 C CA . PRO A 1 328 ? 20.962 -10.041 9.039 1.00 47.19 328 PRO A CA 1
ATOM 2467 C C . PRO A 1 328 ? 20.592 -8.542 9.107 1.00 47.19 328 PRO A C 1
ATOM 2469 O O . PRO A 1 328 ? 21.297 -7.710 9.661 1.00 47.19 328 PRO A O 1
ATOM 2472 N N . ASN A 1 329 ? 19.392 -8.245 8.597 1.00 32.78 329 ASN A N 1
ATOM 2473 C CA . ASN A 1 329 ? 18.316 -7.501 9.266 1.00 32.78 329 ASN A CA 1
ATOM 2474 C C . ASN A 1 329 ? 18.703 -6.699 10.535 1.00 32.78 329 ASN A C 1
ATOM 2476 O O . ASN A 1 329 ? 18.938 -7.313 11.576 1.00 32.78 329 ASN A O 1
ATOM 2480 N N . PRO A 1 330 ? 18.530 -5.367 10.551 1.00 35.16 330 PRO A N 1
ATOM 2481 C CA . PRO A 1 330 ? 17.905 -4.704 11.668 1.00 35.16 330 PRO A CA 1
ATOM 2482 C C . PRO A 1 330 ? 16.435 -4.503 11.289 1.00 35.16 330 PRO A C 1
ATOM 2484 O O . PRO A 1 330 ? 16.058 -3.490 10.707 1.00 35.16 330 PRO A O 1
ATOM 2487 N N . GLN A 1 331 ? 15.565 -5.423 11.710 1.00 31.81 331 GLN A N 1
ATOM 2488 C CA . GLN A 1 331 ? 14.325 -4.906 12.274 1.00 31.81 331 GLN A CA 1
ATOM 2489 C C . GLN A 1 331 ? 14.825 -3.960 13.370 1.00 31.81 331 GLN A C 1
ATOM 2491 O O . GLN A 1 331 ? 15.668 -4.402 14.168 1.00 31.81 331 GLN A O 1
ATOM 2496 N N . PRO A 1 332 ? 14.438 -2.672 13.397 1.00 34.00 332 PRO A N 1
ATOM 2497 C CA . PRO A 1 332 ? 14.718 -1.881 14.579 1.00 34.00 332 PRO A CA 1
ATOM 2498 C C . PRO A 1 332 ? 14.236 -2.722 15.759 1.00 34.00 332 PRO A C 1
ATOM 2500 O O . PRO A 1 332 ? 13.139 -3.289 15.706 1.00 34.00 332 PRO A O 1
ATOM 2503 N N . LYS A 1 333 ? 15.093 -2.895 16.778 1.00 32.41 333 LYS A N 1
ATOM 2504 C CA . LYS A 1 333 ? 14.641 -3.468 18.049 1.00 32.41 333 LYS A CA 1
ATOM 2505 C C . LYS A 1 333 ? 13.293 -2.806 18.349 1.00 32.41 333 LYS A C 1
ATOM 2507 O O . LYS A 1 333 ? 13.239 -1.579 18.201 1.00 32.41 333 LYS A O 1
ATOM 2512 N N . PRO A 1 334 ? 12.238 -3.549 18.735 1.00 33.84 334 PRO A N 1
ATOM 2513 C CA . PRO A 1 334 ? 11.061 -2.900 19.293 1.00 33.84 334 PRO A CA 1
ATOM 2514 C C . PRO A 1 334 ? 11.579 -1.874 20.293 1.00 33.84 334 PRO A C 1
ATOM 2516 O O . PRO A 1 334 ? 12.441 -2.214 21.116 1.00 33.84 334 PRO A O 1
ATOM 2519 N N . LEU A 1 335 ? 11.190 -0.608 20.095 1.00 33.19 335 LEU A N 1
ATOM 2520 C CA . LEU A 1 335 ? 11.679 0.496 20.908 1.00 33.19 335 LEU A CA 1
ATOM 2521 C C . LEU A 1 335 ? 11.586 0.037 22.363 1.00 33.19 335 LEU A C 1
ATOM 2523 O O . LEU A 1 335 ? 10.514 -0.419 22.776 1.00 33.19 335 LEU A O 1
ATOM 2527 N N . PRO A 1 336 ? 12.696 0.049 23.123 1.00 37.62 336 PRO A N 1
ATOM 2528 C CA . PRO A 1 336 ? 12.640 -0.317 24.523 1.00 37.62 336 PRO A CA 1
ATOM 2529 C C . PRO A 1 336 ? 11.510 0.480 25.168 1.00 37.62 336 PRO A C 1
ATOM 2531 O O . PRO A 1 336 ? 11.397 1.678 24.914 1.00 37.62 336 PRO A O 1
ATOM 2534 N N . ASN A 1 337 ? 10.695 -0.165 26.004 1.00 43.97 337 ASN A N 1
ATOM 2535 C CA . ASN A 1 337 ? 9.567 0.460 26.709 1.00 43.97 337 ASN A CA 1
ATOM 2536 C C . ASN A 1 337 ? 9.928 1.807 27.378 1.00 43.97 337 ASN A C 1
ATOM 2538 O O . ASN A 1 337 ? 9.059 2.636 27.619 1.00 43.97 337 ASN A O 1
ATOM 2542 N N . ALA A 1 338 ? 11.213 2.035 27.669 1.00 38.66 338 ALA A N 1
ATOM 2543 C CA . ALA A 1 338 ? 11.752 3.295 28.165 1.00 38.66 338 ALA A CA 1
ATOM 2544 C C . ALA A 1 338 ? 11.626 4.476 27.175 1.00 38.66 338 ALA A C 1
ATOM 2546 O O . ALA A 1 338 ? 11.283 5.565 27.611 1.00 38.66 338 ALA A O 1
ATOM 2547 N N . VAL A 1 339 ? 11.813 4.271 25.865 1.00 38.22 339 VAL A N 1
ATOM 2548 C CA . VAL A 1 339 ? 11.712 5.344 24.852 1.00 38.22 339 VAL A CA 1
ATOM 2549 C C . VAL A 1 339 ? 10.248 5.719 24.586 1.00 38.22 339 VAL A C 1
ATOM 2551 O O . VAL A 1 339 ? 9.929 6.892 24.418 1.00 38.22 339 VAL A O 1
ATOM 2554 N N . LEU A 1 340 ? 9.333 4.743 24.650 1.00 35.94 340 LEU A N 1
ATOM 2555 C CA . LEU A 1 340 ? 7.885 4.996 24.659 1.00 35.94 340 LEU A CA 1
ATOM 2556 C C . LEU A 1 340 ? 7.445 5.758 25.921 1.00 35.94 340 LEU A C 1
ATOM 2558 O O . LEU A 1 340 ? 6.578 6.620 25.844 1.00 35.94 340 LEU A O 1
ATOM 2562 N N . ARG A 1 341 ? 8.070 5.489 27.075 1.00 38.34 341 ARG A N 1
ATOM 2563 C CA . ARG A 1 341 ? 7.812 6.212 28.332 1.00 38.34 341 ARG A CA 1
ATOM 2564 C C . ARG A 1 341 ? 8.397 7.626 28.376 1.00 38.34 341 ARG A C 1
ATOM 2566 O O . ARG A 1 341 ? 7.859 8.445 29.104 1.00 38.34 341 ARG A O 1
ATOM 2573 N N . GLU A 1 342 ? 9.462 7.915 27.632 1.00 34.59 342 GLU A N 1
ATOM 2574 C CA . GLU A 1 342 ? 10.015 9.275 27.513 1.00 34.59 342 GLU A CA 1
ATOM 2575 C C . GLU A 1 342 ? 9.239 10.138 26.506 1.00 34.59 342 GLU A C 1
ATOM 2577 O O . GLU A 1 342 ? 9.080 11.335 26.729 1.00 34.59 342 GLU A O 1
ATOM 2582 N N . ALA A 1 343 ? 8.700 9.540 25.436 1.00 36.09 343 ALA A N 1
ATOM 2583 C CA . ALA A 1 343 ? 7.820 10.230 24.486 1.00 36.09 343 ALA A CA 1
ATOM 2584 C C . ALA A 1 343 ? 6.419 10.509 25.069 1.00 36.09 343 ALA A C 1
ATOM 2586 O O . ALA A 1 343 ? 5.795 11.524 24.760 1.00 36.09 343 ALA A O 1
ATOM 2587 N N . LEU A 1 344 ? 5.941 9.642 25.965 1.00 39.31 344 LEU A N 1
ATOM 2588 C CA . LEU A 1 344 ? 4.780 9.891 26.816 1.00 39.31 344 LEU A CA 1
ATOM 2589 C C . LEU A 1 344 ? 5.224 10.733 28.011 1.00 39.31 344 LEU A C 1
ATOM 2591 O O . LEU A 1 344 ? 5.470 10.179 29.076 1.00 39.31 344 LEU A O 1
ATOM 2595 N N . GLY A 1 345 ? 5.362 12.048 27.834 1.00 30.77 345 GLY A N 1
ATOM 2596 C CA . GLY A 1 345 ? 5.772 12.989 28.880 1.00 30.77 345 GLY A CA 1
ATOM 2597 C C . GLY A 1 345 ? 5.004 12.830 30.199 1.00 30.77 345 GLY A C 1
ATOM 2598 O O . GLY A 1 345 ? 4.057 13.556 30.479 1.00 30.77 345 GLY A O 1
ATOM 2599 N N . CYS A 1 346 ? 5.468 11.921 31.052 1.00 38.59 346 CYS A N 1
ATOM 2600 C CA . CYS A 1 346 ? 5.150 11.835 32.465 1.00 38.59 346 CYS A CA 1
ATOM 2601 C C . CYS A 1 346 ? 6.144 12.729 33.210 1.00 38.59 346 CYS A C 1
ATOM 2603 O O . CYS A 1 346 ? 6.994 12.262 33.966 1.00 38.59 346 CYS A O 1
ATOM 2605 N N . GLY A 1 347 ? 6.045 14.035 32.965 1.00 30.33 347 GLY A N 1
ATOM 2606 C CA . GLY A 1 347 ? 6.561 15.048 33.875 1.00 30.33 347 GLY A CA 1
ATOM 2607 C C . GLY A 1 347 ? 5.525 15.259 34.970 1.00 30.33 347 GLY A C 1
ATOM 2608 O O . GLY A 1 347 ? 4.457 15.809 34.716 1.00 30.33 347 GLY A O 1
ATOM 2609 N N . GLY A 1 348 ? 5.814 14.751 36.166 1.00 30.42 348 GLY A N 1
ATOM 2610 C CA . GLY A 1 348 ? 4.937 14.858 37.323 1.00 30.42 348 GLY A CA 1
ATOM 2611 C C . GLY A 1 348 ? 4.597 16.306 37.678 1.00 30.42 348 GLY A C 1
ATOM 2612 O O . GLY A 1 348 ? 5.477 17.158 37.775 1.00 30.42 348 GLY A O 1
ATOM 2613 N N . MET A 1 349 ? 3.319 16.553 37.963 1.00 30.06 349 MET A N 1
ATOM 2614 C CA . MET A 1 349 ? 2.943 17.610 38.895 1.00 30.06 349 MET A CA 1
ATOM 2615 C C . MET A 1 349 ? 3.313 17.126 40.300 1.00 30.06 349 MET A C 1
ATOM 2617 O O . MET A 1 349 ? 2.647 16.264 40.874 1.00 30.06 349 MET A O 1
ATOM 2621 N N . GLN A 1 350 ? 4.428 17.637 40.819 1.00 35.12 350 GLN A N 1
ATOM 2622 C CA . GLN A 1 350 ? 4.680 17.661 42.254 1.00 35.12 350 GLN A CA 1
ATOM 2623 C C . GLN A 1 350 ? 3.828 18.775 42.872 1.00 35.12 350 GLN A C 1
ATOM 2625 O O . GLN A 1 350 ? 3.967 19.920 42.459 1.00 35.12 350 GLN A O 1
ATOM 2630 N N . GLN A 1 351 ? 2.991 18.349 43.825 1.00 35.53 351 GLN A N 1
ATOM 2631 C CA . GLN A 1 351 ? 2.372 19.051 44.966 1.00 35.53 351 GLN 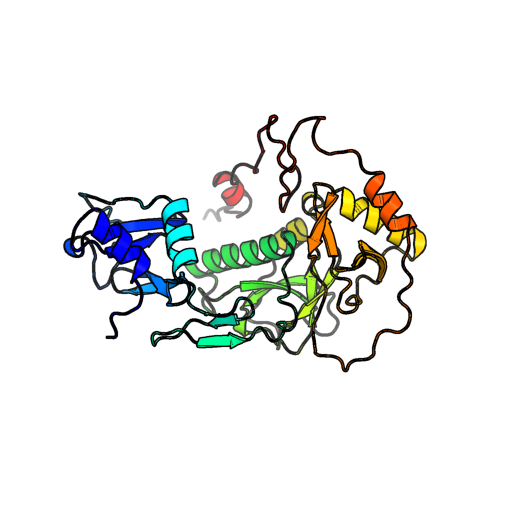A CA 1
ATOM 2632 C C . GLN A 1 351 ? 1.785 20.450 44.763 1.00 35.53 351 GLN A C 1
ATOM 2634 O O . GLN A 1 351 ? 2.550 21.414 44.560 1.00 35.53 351 GLN A O 1
#

Organism: NCBI:txid483139

Secondary structure (DSSP, 8-state):
----S-HHHHHHHHHHSTT-EEEEETTTTEEEEE-GGG-EEEEEEEEE-TTS-EEEEEEEPPTT---SS--EEPPHHHHHHHHHHT-SSSSTTEEEE--SSSSPEEEE----S------HHHHHHHHHHHHHHHHHHHTTS--SSTTS-EEEEEE-SSTTSPPEEEEEEGGGEEEEEEEEEE-SSS-EEEEEEEESS-SSS-EE-HHHHHHHT-GGGS-HHHHHHHHHHHHHH-TTEEEEE-TTT--EEEEETTSPPPTT--EEE-TTS-EEE-S---SSSS-----TT----HHHHHHHHTSPPSS-TTPPEE--SSSS-EETTB----------HHHHHHHTT------

Sequence (351 aa):
MDLLLVLPADAMCNFKKTNYVARYDNGRKRWMCFSPDDISIEGQSFCSDNCGGPVQCAGGVTEGEIPAYTVYIIQHPDIAEAFAALHPCKHPDEICVPSSVNPPKCVKSRPPASVHRLSDQQRALDSYCQTLTDQLCREGKQTKNCYELWVARRDASQEGEPPAWACYPASFLDLSDMSTCLDGCSNQVPCAGAPKSFPDFCVMQPELKAIAENPNFCSPFQRAANEYCKKKQGAASVARRHTKSDDWACFPADELPPPGWTGCADNCGNFSFCTGSLAEVVSAATAPGVQPDPGVATAVKSVPAPCLEGEECTATGLNPLYCSHTRPNPQPKPLPNAVLREALGCGGMQQ

pLDDT: mean 70.23, std 17.41, range [30.06, 96.38]

Foldseek 3Di:
DDPPFAVLLQVVLCVVPNQWGWFADPVVRFIKTDHLVQWAQCAWTWTHFLQRDTDIHGTDHPPPDDRPDDIDTDDPVVSVVSSVVPPLDDDPQWDFDGDPDPSTDTDGPPVPQPPQPAAVLQVVLQVVLLVVQQVCVVVVVDDPCHPARKGWFFDAQDVPRHTDIKIFRQVQWQQLDWTWGDFQQLQTAIHGTDGPHDDDTIGDDVVSVVSSNDRQLDAPLQVLLQVLLCVVPHVQKGKFAFQPPRFIAIDGSHAADDPRRQWGAFNQRDIDGTGGGRPDDDPPPPPPDGDGDVVSVVSSVPDDGLEDPPWDWDTDSGPDTDTRPDDDDDPPDPPPVVVVVVVVPPPDDDD

Radius of gyration: 23.67 Å; chains: 1; bounding box: 51×63×71 Å